Protein AF-A0A970YH70-F1 (afdb_monomer)

Sequence (316 aa):
FSLINIRRRASTCIDCELCDIACPVGIDVSKVTVVRSPACNRCLKCVAVCPMNENGTLATRAFFSRKSDTRRKEIPARIYILVAALAFLLPIMISVFVGAFETEKTRVYVVPEDIKGSTSFAEIIDNYSLSKEQLFNSLGIPESASVELKIKDLTGILGFVGEEEVISREHIALLVDKYNDPITSMADRSKADFTEILSLVESAGLNGSDSVSEVMKEGPRGLFTYLFSGRWPSESSAVDTLVIEAPLEDHGKSTSIDIKGSTSLSDISSSVEDFEAFLEHFGIPKDEPVTSQLKDLKTKYGIEVSDIKEYLSEER

Mean predicted aligned error: 19.97 Å

Foldseek 3Di:
DDQKKKFFDPVQAPLPQQLQVQQPQRDSPSPDRIPPDPSDPVPCSSLVRGPSCVVVRIDMDGNPPPPPPPDDPPDPVVVVVVVVVCVVVVVVVVCVVVVVPPPPPCLPCPALVSQAQQDFLVNVVVRAVADPLLVCQQQVQPPPDDSRDGNQNVCVRLPVPPDGCLPGSVLVRVCRVQQFFFQLVCCVQFPAHVVVLQVQCVVLVHHRRGGSNVCSNRGGGNSSSCRNRVDRRDNPRPPVPPDDDDDPDDDDDDDDPPQDQADFLLNVVVLAPDSVVVCVVQVNDPPPDRNDGNVVCCVVRVDDSVVVSVVSVVRD

pLDDT: mean 81.6, std 16.81, range [28.58, 96.69]

Structure (mmCIF, N/CA/C/O backbone):
data_AF-A0A970YH70-F1
#
_entry.id   AF-A0A970YH70-F1
#
loop_
_atom_site.group_PDB
_atom_site.id
_atom_site.type_symbol
_atom_site.label_atom_id
_atom_site.label_alt_id
_atom_site.label_comp_id
_atom_site.label_asym_id
_atom_site.label_entity_id
_atom_site.label_seq_id
_atom_site.pdbx_PDB_ins_code
_atom_site.Cartn_x
_atom_site.Cartn_y
_atom_site.Cartn_z
_a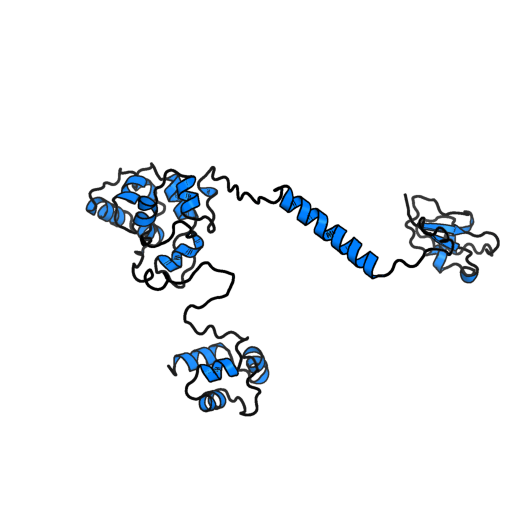tom_site.occupancy
_atom_site.B_iso_or_equiv
_atom_site.auth_seq_id
_atom_site.auth_comp_id
_atom_site.auth_asym_id
_atom_site.auth_atom_id
_atom_site.pdbx_PDB_model_num
ATOM 1 N N . PHE A 1 1 ? 11.264 3.758 -46.909 1.00 54.03 1 PHE A N 1
ATOM 2 C CA . PHE A 1 1 ? 12.604 4.233 -47.320 1.00 54.03 1 PHE A CA 1
ATOM 3 C C . PHE A 1 1 ? 13.657 3.344 -46.680 1.00 54.03 1 PHE A C 1
ATOM 5 O O . PHE A 1 1 ? 13.571 3.131 -45.481 1.00 54.03 1 PHE A O 1
ATOM 12 N N . SER A 1 2 ? 14.604 2.783 -47.438 1.00 59.91 2 SER A N 1
ATOM 13 C CA . SER A 1 2 ? 15.701 2.010 -46.839 1.00 59.91 2 SER A CA 1
ATOM 14 C C . SER A 1 2 ? 16.997 2.804 -46.830 1.00 59.91 2 SER A C 1
ATOM 16 O O . SER A 1 2 ? 17.358 3.432 -47.826 1.00 59.91 2 SER A O 1
ATOM 18 N N . LEU A 1 3 ? 17.690 2.734 -45.696 1.00 68.44 3 LEU A N 1
ATOM 19 C CA . LEU A 1 3 ? 18.950 3.418 -45.443 1.00 68.44 3 LEU A CA 1
ATOM 20 C C . LEU A 1 3 ? 20.142 2.754 -46.145 1.00 68.44 3 LEU A C 1
ATOM 22 O O . LEU A 1 3 ? 21.183 3.391 -46.262 1.00 68.44 3 LEU A O 1
ATOM 26 N N . ILE A 1 4 ? 20.008 1.515 -46.639 1.00 79.00 4 ILE A N 1
ATOM 27 C CA . ILE A 1 4 ? 21.097 0.749 -47.262 1.00 79.00 4 ILE A CA 1
ATOM 28 C C . ILE A 1 4 ? 20.658 0.267 -48.645 1.00 79.00 4 ILE A C 1
ATOM 30 O O . ILE A 1 4 ? 19.635 -0.405 -48.795 1.00 79.00 4 ILE A O 1
ATOM 34 N N . ASN A 1 5 ? 21.450 0.606 -49.662 1.00 86.12 5 ASN A N 1
ATOM 35 C CA . ASN A 1 5 ? 21.222 0.177 -51.039 1.00 86.12 5 ASN A CA 1
ATOM 36 C C . ASN A 1 5 ? 22.409 -0.634 -51.560 1.00 86.12 5 ASN A C 1
ATOM 38 O O . ASN A 1 5 ? 23.564 -0.283 -51.312 1.00 86.12 5 ASN A O 1
ATOM 42 N N . ILE A 1 6 ? 22.108 -1.690 -52.316 1.00 91.12 6 ILE A N 1
ATOM 43 C CA . ILE A 1 6 ? 23.095 -2.513 -53.021 1.00 91.12 6 ILE A CA 1
ATOM 44 C C . ILE A 1 6 ? 23.260 -1.935 -54.427 1.00 91.12 6 ILE A C 1
ATOM 46 O O . ILE A 1 6 ? 22.269 -1.727 -55.135 1.00 91.12 6 ILE A O 1
ATOM 50 N N . ARG A 1 7 ? 24.501 -1.641 -54.823 1.00 91.19 7 ARG A N 1
ATOM 51 C CA . ARG A 1 7 ? 24.834 -1.071 -56.133 1.00 91.19 7 ARG A CA 1
ATOM 52 C C . ARG A 1 7 ? 25.828 -1.962 -56.871 1.00 91.19 7 ARG A C 1
ATOM 54 O O . ARG A 1 7 ? 26.897 -2.241 -56.334 1.00 91.19 7 ARG A O 1
ATOM 61 N N . ARG A 1 8 ? 25.496 -2.325 -58.113 1.00 92.94 8 ARG A N 1
ATOM 62 C CA . ARG A 1 8 ? 26.383 -3.030 -59.041 1.00 92.94 8 ARG A CA 1
ATOM 63 C C . ARG A 1 8 ? 27.250 -2.043 -59.820 1.00 92.94 8 ARG A C 1
ATOM 65 O O . ARG A 1 8 ? 26.763 -1.006 -60.280 1.00 92.94 8 ARG A O 1
ATOM 72 N N . ARG A 1 9 ? 28.531 -2.362 -59.993 1.00 93.00 9 ARG A N 1
ATOM 73 C CA . ARG A 1 9 ? 29.427 -1.721 -60.961 1.00 93.00 9 ARG A CA 1
ATOM 74 C C . ARG A 1 9 ? 29.594 -2.647 -62.159 1.00 93.00 9 ARG A C 1
ATOM 76 O O . ARG A 1 9 ? 30.223 -3.690 -62.048 1.00 93.00 9 ARG A O 1
ATOM 83 N N . ALA A 1 10 ? 29.031 -2.252 -63.299 1.00 89.69 10 ALA A N 1
ATOM 84 C CA . ALA A 1 10 ? 29.112 -3.046 -64.525 1.00 89.69 10 ALA A CA 1
ATOM 85 C C . ALA A 1 10 ? 30.561 -3.224 -65.013 1.00 89.69 10 ALA A C 1
ATOM 87 O O . ALA A 1 10 ? 30.906 -4.283 -65.511 1.00 89.69 10 ALA A O 1
ATOM 88 N N . SER A 1 11 ? 31.428 -2.230 -64.794 1.00 91.12 11 SER A N 1
ATOM 89 C CA . SER A 1 11 ? 32.820 -2.231 -65.266 1.00 91.12 11 SER A CA 1
ATOM 90 C C . SER A 1 11 ? 33.715 -3.315 -64.658 1.00 91.12 11 SER A C 1
ATOM 92 O O . SER A 1 11 ? 34.759 -3.610 -65.220 1.00 91.12 11 SER A O 1
ATOM 94 N N . THR A 1 12 ? 33.360 -3.856 -63.492 1.00 92.00 12 THR A N 1
ATOM 95 C CA . THR A 1 12 ? 34.154 -4.876 -62.782 1.00 92.00 12 THR A CA 1
ATOM 96 C C . THR A 1 12 ? 33.453 -6.232 -62.741 1.00 92.00 12 THR A C 1
ATOM 98 O O . THR A 1 12 ? 33.967 -7.177 -62.148 1.00 92.00 12 THR A O 1
ATOM 101 N N . CYS A 1 13 ? 32.261 -6.330 -63.330 1.00 93.56 13 CYS A N 1
ATOM 102 C CA . CYS A 1 13 ? 31.487 -7.557 -63.339 1.00 93.56 13 CYS A CA 1
ATOM 103 C C . CYS A 1 13 ? 31.929 -8.461 -64.491 1.00 93.56 13 CYS A C 1
ATOM 105 O O . CYS A 1 13 ? 32.211 -7.980 -65.580 1.00 93.56 13 CYS A O 1
ATOM 107 N N . ILE A 1 14 ? 31.945 -9.768 -64.236 1.00 94.62 14 ILE A N 1
ATOM 108 C CA . ILE A 1 14 ? 32.229 -10.814 -65.232 1.00 94.62 14 ILE A CA 1
ATOM 109 C C . ILE A 1 14 ? 30.960 -11.545 -65.695 1.00 94.62 14 ILE A C 1
ATOM 111 O O . ILE A 1 14 ? 31.049 -12.646 -66.221 1.00 94.62 14 ILE A O 1
ATOM 115 N N . ASP A 1 15 ? 29.785 -10.978 -65.401 1.00 93.81 15 ASP A N 1
ATOM 116 C CA . ASP A 1 15 ? 28.466 -11.483 -65.810 1.00 93.81 15 ASP A CA 1
ATOM 117 C C . ASP A 1 15 ? 28.227 -12.983 -65.515 1.00 93.81 15 ASP A C 1
ATOM 119 O O . ASP A 1 15 ? 27.589 -13.703 -66.268 1.00 93.81 15 ASP A O 1
ATOM 123 N N . CYS A 1 16 ? 28.715 -13.455 -64.360 1.00 95.00 16 CYS A N 1
ATOM 124 C CA . CYS A 1 16 ? 28.590 -14.852 -63.912 1.00 95.00 16 CYS A CA 1
ATOM 125 C C . CYS A 1 16 ? 27.218 -15.241 -63.317 1.00 95.00 16 CYS A C 1
ATOM 127 O O . CYS A 1 16 ? 27.048 -16.381 -62.901 1.00 95.00 16 CYS A O 1
ATOM 129 N N . GLU A 1 17 ? 26.291 -14.287 -63.168 1.00 95.88 17 GLU A N 1
ATOM 130 C CA . GLU A 1 17 ? 24.913 -14.461 -62.646 1.00 95.88 17 GLU A CA 1
ATOM 131 C C . GLU A 1 17 ? 24.744 -15.099 -61.244 1.00 95.88 17 GLU A C 1
ATOM 133 O O . GLU A 1 17 ? 23.630 -15.214 -60.737 1.00 95.88 17 GLU A O 1
ATOM 138 N N . LEU A 1 18 ? 25.831 -15.408 -60.527 1.00 96.31 18 LEU A N 1
ATOM 139 C CA . LEU A 1 18 ? 25.787 -15.991 -59.173 1.00 96.31 18 LEU A CA 1
ATOM 140 C C . LEU A 1 18 ? 24.961 -15.167 -58.171 1.00 96.31 18 LEU A C 1
ATOM 142 O O . LEU A 1 18 ? 24.329 -15.720 -57.271 1.00 96.31 18 LEU A O 1
ATOM 146 N N . CYS A 1 19 ? 24.942 -13.840 -58.323 1.00 95.62 19 CYS A N 1
ATOM 147 C CA . CYS A 1 19 ? 24.166 -12.952 -57.463 1.00 95.62 19 CYS A CA 1
ATOM 148 C C . CYS A 1 19 ? 22.645 -13.124 -57.604 1.00 95.62 19 CYS A C 1
ATOM 150 O O . CYS A 1 19 ? 21.930 -12.815 -56.648 1.00 95.62 19 CYS A O 1
ATOM 152 N N . ASP A 1 20 ? 22.174 -13.618 -58.750 1.00 96.69 20 ASP A N 1
ATOM 153 C CA . ASP A 1 20 ? 20.753 -13.832 -59.045 1.00 96.69 20 ASP A CA 1
ATOM 154 C C . ASP A 1 20 ? 20.300 -15.149 -58.421 1.00 96.69 20 ASP A C 1
ATOM 156 O O . ASP A 1 20 ? 19.311 -15.190 -57.692 1.00 96.69 20 ASP A O 1
ATOM 160 N N . ILE A 1 21 ? 21.117 -16.194 -58.587 1.00 96.50 21 ILE A N 1
ATOM 161 C CA . ILE A 1 21 ? 20.910 -17.518 -57.985 1.00 96.50 21 ILE A CA 1
ATOM 162 C C . ILE A 1 21 ? 20.895 -17.427 -56.452 1.00 96.50 21 ILE A C 1
ATOM 164 O O . ILE A 1 21 ? 20.071 -18.050 -55.786 1.00 96.50 21 ILE A O 1
ATOM 168 N N . ALA A 1 22 ? 21.783 -16.620 -55.866 1.00 95.75 22 ALA A N 1
ATOM 169 C CA . ALA A 1 22 ? 21.859 -16.449 -54.415 1.00 95.75 22 ALA A CA 1
ATOM 170 C C . ALA A 1 22 ? 20.711 -15.614 -53.819 1.00 95.75 22 ALA A C 1
ATOM 172 O O . ALA A 1 22 ? 20.595 -15.512 -52.591 1.00 95.75 22 ALA A O 1
ATOM 173 N N . CYS A 1 23 ? 19.885 -14.977 -54.653 1.00 95.88 23 CYS A N 1
ATOM 174 C CA . CYS A 1 23 ? 18.802 -14.122 -54.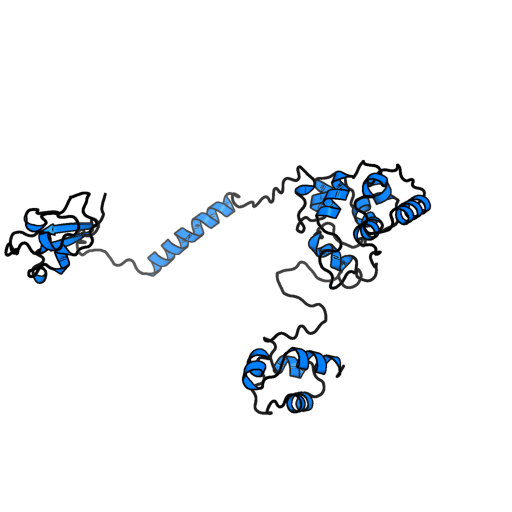203 1.00 95.88 23 CYS A CA 1
ATOM 175 C C . CYS A 1 23 ? 17.571 -14.962 -53.811 1.00 95.88 23 CYS A C 1
ATOM 177 O O . CYS A 1 23 ? 16.896 -15.502 -54.684 1.00 95.88 23 CYS A O 1
ATOM 179 N N . PRO A 1 24 ? 17.187 -15.026 -52.521 1.00 95.12 24 PRO A N 1
ATOM 180 C CA . PRO A 1 24 ? 16.076 -15.877 -52.079 1.00 95.12 24 PRO A CA 1
ATOM 181 C C . PRO A 1 24 ? 14.704 -15.406 -52.584 1.00 95.12 24 PRO A C 1
ATOM 183 O O . PRO A 1 24 ? 13.731 -16.141 -52.493 1.00 95.12 24 PRO A O 1
ATOM 186 N N . VAL A 1 25 ? 14.623 -14.169 -53.082 1.00 95.81 25 VAL A N 1
ATOM 187 C CA . VAL A 1 25 ? 13.402 -13.550 -53.618 1.00 95.81 25 VAL A CA 1
ATOM 188 C C . VAL A 1 25 ? 13.446 -13.401 -55.144 1.00 95.81 25 VAL A C 1
ATOM 190 O O . VAL A 1 25 ? 12.636 -12.668 -55.702 1.00 95.81 25 VAL A O 1
ATOM 193 N N . GLY A 1 26 ? 14.411 -14.045 -55.816 1.00 94.00 26 GLY A N 1
ATOM 194 C CA . GLY A 1 26 ? 14.476 -14.111 -57.281 1.00 94.00 26 GLY A CA 1
ATOM 195 C C . GLY A 1 26 ? 14.664 -12.760 -57.979 1.00 94.00 26 GLY A C 1
ATOM 196 O O . GLY A 1 26 ? 14.089 -12.527 -59.035 1.00 94.00 26 GLY A O 1
ATOM 197 N N . ILE A 1 27 ? 15.416 -11.834 -57.376 1.00 95.00 27 ILE A N 1
ATOM 198 C CA . ILE A 1 27 ? 15.771 -10.566 -58.035 1.00 95.00 27 ILE A CA 1
ATOM 199 C C . ILE A 1 27 ? 16.979 -10.793 -58.947 1.00 95.00 27 ILE A C 1
ATOM 201 O O . ILE A 1 27 ? 18.025 -11.214 -58.455 1.00 95.00 27 ILE A O 1
ATOM 205 N N . ASP A 1 28 ? 16.861 -10.382 -60.211 1.00 95.88 28 ASP A N 1
ATOM 206 C CA . ASP A 1 28 ? 17.958 -10.300 -61.186 1.00 95.88 28 ASP A CA 1
ATOM 207 C C . ASP A 1 28 ? 18.930 -9.151 -60.835 1.00 95.88 28 ASP A C 1
ATOM 209 O O . ASP A 1 28 ? 18.896 -8.056 -61.409 1.00 95.88 28 ASP A O 1
ATOM 213 N N . VAL A 1 29 ? 19.788 -9.370 -59.838 1.00 94.75 29 VAL A N 1
ATOM 214 C CA . VAL A 1 29 ? 20.810 -8.423 -59.364 1.00 94.75 29 VAL A CA 1
ATOM 215 C C . VAL A 1 29 ? 21.845 -8.108 -60.453 1.00 94.75 29 VAL A C 1
ATOM 217 O O . VAL A 1 29 ? 22.315 -6.971 -60.531 1.00 94.75 29 VAL A O 1
ATOM 220 N N . SER A 1 30 ? 22.181 -9.071 -61.313 1.00 93.88 30 SER A N 1
ATOM 221 C CA . SER A 1 30 ? 23.153 -8.929 -62.405 1.00 93.88 30 SER A CA 1
ATOM 222 C C . SER A 1 30 ? 22.703 -7.905 -63.456 1.00 93.88 30 SER A C 1
ATOM 224 O O . SER A 1 30 ? 23.523 -7.166 -64.008 1.00 93.88 30 SER A O 1
ATOM 226 N N . LYS A 1 31 ? 21.389 -7.773 -63.667 1.00 92.88 31 LYS A N 1
ATOM 227 C CA . LYS A 1 31 ? 20.793 -6.916 -64.704 1.00 92.88 31 L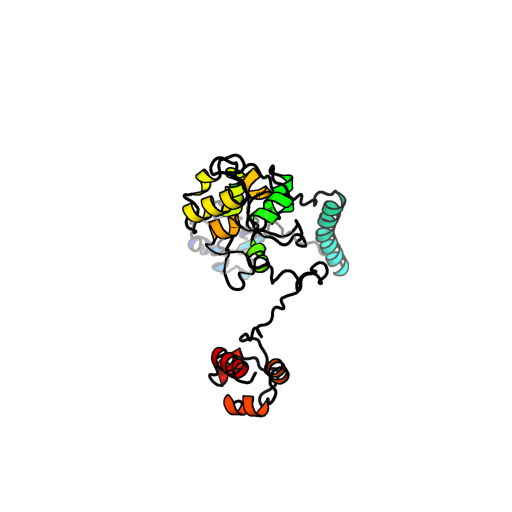YS A CA 1
ATOM 228 C C . LYS A 1 31 ? 20.538 -5.482 -64.245 1.00 92.88 31 LYS A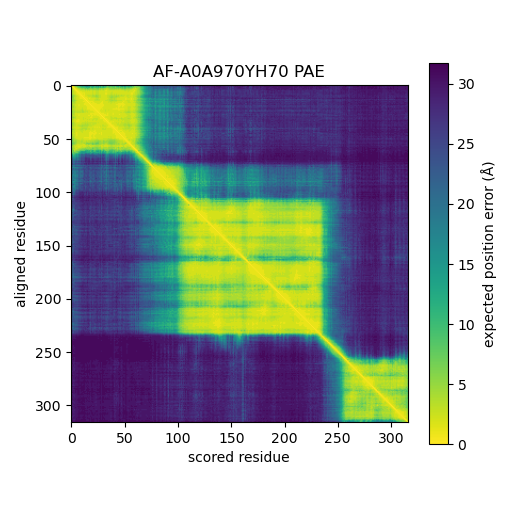 C 1
ATOM 230 O O . LYS A 1 31 ? 20.247 -4.617 -65.069 1.00 92.88 31 LYS A O 1
ATOM 235 N N . VAL A 1 32 ? 20.664 -5.190 -62.948 1.00 92.19 32 VAL A N 1
ATOM 236 C CA . VAL A 1 32 ? 20.355 -3.865 -62.388 1.00 92.19 32 VAL A CA 1
ATOM 237 C C . VAL A 1 32 ? 21.581 -3.171 -61.801 1.00 92.19 32 VAL A C 1
ATOM 239 O O . VAL A 1 32 ? 22.417 -3.760 -61.123 1.00 92.19 32 VAL A O 1
ATOM 242 N N . THR A 1 33 ? 21.673 -1.856 -62.000 1.00 91.00 33 THR A N 1
ATOM 243 C CA . THR A 1 33 ? 22.743 -1.039 -61.398 1.00 91.00 33 THR A CA 1
ATOM 244 C C . THR A 1 33 ? 22.505 -0.794 -59.908 1.00 91.00 33 THR A C 1
ATOM 246 O O . THR A 1 33 ? 23.450 -0.670 -59.136 1.00 91.00 33 THR A O 1
ATOM 249 N N . VAL A 1 34 ? 21.246 -0.689 -59.475 1.00 91.50 34 VAL A N 1
ATOM 250 C CA . VAL A 1 34 ? 20.872 -0.492 -58.066 1.00 91.50 34 VAL A CA 1
ATOM 251 C C . VAL A 1 34 ? 19.672 -1.372 -57.758 1.00 91.50 34 VAL A C 1
ATOM 253 O O . VAL A 1 34 ? 18.640 -1.257 -58.417 1.00 91.50 34 VAL A O 1
ATOM 256 N N . VAL A 1 35 ? 19.778 -2.201 -56.722 1.00 91.88 35 VAL A N 1
ATOM 257 C CA . VAL A 1 35 ? 18.676 -3.062 -56.284 1.00 91.88 35 VAL A CA 1
ATOM 258 C C . VAL A 1 35 ? 17.647 -2.213 -55.535 1.00 91.88 35 VAL A C 1
ATOM 260 O O . VAL A 1 35 ? 17.834 -1.877 -54.366 1.00 91.88 35 VAL A O 1
ATOM 263 N N . ARG A 1 36 ? 16.565 -1.833 -56.226 1.00 89.62 36 ARG A N 1
ATOM 264 C CA . ARG A 1 36 ? 15.458 -1.020 -55.678 1.00 89.62 36 ARG A CA 1
ATOM 265 C C . ARG A 1 36 ? 14.169 -1.800 -55.421 1.00 89.62 36 ARG A C 1
ATOM 267 O O . ARG A 1 36 ? 13.202 -1.204 -54.960 1.00 89.62 36 ARG A O 1
ATOM 274 N N . SER A 1 37 ? 14.153 -3.100 -55.711 1.00 88.50 37 SER A N 1
ATOM 275 C CA . SER A 1 37 ? 12.957 -3.927 -55.535 1.00 88.50 37 SER A CA 1
ATOM 276 C C . SER A 1 37 ? 12.449 -3.864 -54.083 1.00 88.50 37 SER A C 1
ATOM 278 O O . SER A 1 37 ? 13.255 -4.047 -53.162 1.00 88.50 37 SER A O 1
ATOM 280 N N . PRO A 1 38 ? 11.142 -3.628 -53.853 1.00 88.31 38 PRO A N 1
ATOM 281 C CA . PRO A 1 38 ? 10.557 -3.643 -52.513 1.00 88.31 38 PRO A CA 1
ATOM 282 C C . PRO A 1 38 ? 10.610 -5.038 -51.877 1.00 88.31 38 PRO A C 1
ATOM 284 O O . PRO A 1 38 ? 10.671 -5.137 -50.656 1.00 88.31 38 PRO A O 1
ATOM 287 N N . ALA A 1 39 ? 10.685 -6.099 -52.689 1.00 89.38 39 ALA A N 1
ATOM 288 C CA . ALA A 1 39 ? 10.864 -7.472 -52.221 1.00 89.38 39 ALA A CA 1
ATOM 289 C C . ALA A 1 39 ? 12.280 -7.744 -51.676 1.00 89.38 39 ALA A C 1
ATOM 291 O O . ALA A 1 39 ? 12.515 -8.759 -51.024 1.00 89.38 39 ALA A O 1
ATOM 292 N N . CYS A 1 40 ? 13.250 -6.854 -51.923 1.00 91.62 40 CYS A N 1
ATOM 293 C CA . CYS A 1 40 ? 14.608 -7.023 -51.422 1.00 91.62 40 CYS A CA 1
ATOM 294 C C . CYS A 1 40 ? 14.653 -6.858 -49.895 1.00 91.62 40 CYS A C 1
ATOM 296 O O . CYS A 1 40 ? 14.649 -5.741 -49.370 1.00 91.62 40 CYS A O 1
ATOM 298 N N . ASN A 1 41 ? 14.802 -7.978 -49.188 1.00 91.19 41 ASN A N 1
ATOM 299 C CA . ASN A 1 41 ? 15.012 -8.022 -47.739 1.00 91.19 41 ASN A CA 1
ATOM 300 C C . ASN A 1 41 ? 16.433 -7.617 -47.304 1.00 91.19 41 ASN A C 1
ATOM 302 O O . ASN A 1 41 ? 16.725 -7.599 -46.114 1.00 91.19 41 ASN A O 1
ATOM 306 N N . ARG A 1 42 ? 17.321 -7.298 -48.259 1.00 90.44 42 ARG A N 1
ATOM 307 C CA . ARG A 1 42 ? 18.709 -6.866 -48.012 1.00 90.44 42 ARG A CA 1
ATOM 308 C C . ARG A 1 42 ? 19.515 -7.864 -47.179 1.00 90.44 42 ARG A C 1
ATOM 310 O O . ARG A 1 42 ? 20.388 -7.464 -46.424 1.00 90.44 42 ARG A O 1
ATOM 317 N N . CYS A 1 43 ? 19.293 -9.159 -47.390 1.00 92.94 43 CYS A N 1
ATOM 318 C CA . CYS A 1 43 ? 20.077 -10.225 -46.756 1.00 92.94 43 CYS A CA 1
ATOM 319 C C . CYS A 1 43 ? 21.553 -10.295 -47.201 1.00 92.94 43 CYS A C 1
ATOM 321 O O . CYS A 1 43 ? 22.304 -11.105 -46.672 1.00 92.94 43 CYS A O 1
ATOM 323 N N . LEU A 1 44 ? 21.962 -9.495 -48.196 1.00 93.19 44 LEU A N 1
ATOM 324 C CA . LEU A 1 44 ? 23.335 -9.381 -48.719 1.00 93.19 44 LEU A CA 1
ATOM 325 C C . LEU A 1 44 ? 23.955 -10.667 -49.299 1.00 93.19 44 LEU A C 1
ATOM 327 O O . LEU A 1 44 ? 25.123 -10.651 -49.678 1.00 93.19 44 LEU A O 1
ATOM 331 N N . LYS A 1 45 ? 23.185 -11.746 -49.481 1.00 94.62 45 LYS A N 1
ATOM 332 C CA . LYS A 1 45 ? 23.679 -12.994 -50.094 1.00 94.62 45 LYS A CA 1
ATOM 333 C C . LYS A 1 45 ? 24.306 -12.776 -51.474 1.00 94.62 45 LYS A C 1
ATOM 335 O O . LYS A 1 45 ? 25.375 -13.305 -51.743 1.00 94.62 45 LYS A O 1
ATOM 340 N N . CYS A 1 46 ? 23.699 -11.926 -52.305 1.00 94.31 46 CYS A N 1
ATOM 341 C CA . CYS A 1 46 ? 24.231 -11.551 -53.620 1.00 94.31 46 CYS A CA 1
ATOM 342 C C . CYS A 1 46 ? 25.618 -10.885 -53.565 1.00 94.31 46 CYS A C 1
ATOM 344 O O . CYS A 1 46 ? 26.411 -11.050 -54.487 1.00 94.31 46 CYS A O 1
ATOM 346 N N . VAL A 1 47 ? 25.913 -10.145 -52.492 1.00 93.69 47 VAL A N 1
ATOM 347 C CA . VAL A 1 47 ? 27.220 -9.513 -52.265 1.00 93.69 47 VAL A CA 1
ATOM 348 C C . VAL A 1 47 ? 28.241 -10.567 -51.831 1.00 93.69 47 VAL A C 1
ATOM 350 O O . VAL A 1 47 ? 29.365 -10.562 -52.323 1.00 93.69 47 VAL A O 1
ATOM 353 N N . ALA A 1 48 ? 27.836 -11.492 -50.955 1.00 93.25 48 ALA A N 1
ATOM 354 C CA . ALA A 1 48 ? 28.704 -12.538 -50.414 1.00 93.25 48 ALA A CA 1
ATOM 355 C C . ALA A 1 48 ? 29.179 -13.548 -51.472 1.00 93.25 48 ALA A C 1
ATOM 357 O O . ALA A 1 48 ? 30.316 -14.000 -51.409 1.00 93.25 48 ALA A O 1
ATOM 358 N N . VAL A 1 49 ? 28.337 -13.883 -52.455 1.00 95.06 49 VAL A N 1
ATOM 359 C CA . VAL A 1 49 ? 28.690 -14.846 -53.517 1.00 95.06 49 VAL A CA 1
ATOM 360 C C . VAL A 1 49 ? 29.436 -14.224 -54.698 1.00 95.06 49 VAL A C 1
ATOM 362 O O . VAL A 1 49 ? 29.798 -14.933 -55.632 1.00 95.06 49 VAL A O 1
ATOM 365 N N . CYS A 1 50 ? 29.612 -12.900 -54.727 1.00 95.00 50 CYS A N 1
ATOM 366 C CA . CYS A 1 50 ? 30.191 -12.233 -55.885 1.00 95.00 50 CYS A CA 1
ATOM 367 C C . CYS A 1 50 ? 31.719 -12.440 -55.919 1.00 95.00 50 CYS A C 1
ATOM 369 O O . CYS A 1 50 ? 32.414 -11.900 -55.058 1.00 95.00 50 CYS A O 1
ATOM 371 N N . PRO A 1 51 ? 32.273 -13.137 -56.931 1.00 92.56 51 PRO A N 1
ATOM 372 C CA . PRO A 1 51 ? 33.708 -13.432 -56.989 1.00 92.56 51 PRO A CA 1
ATOM 373 C C . PRO A 1 51 ? 34.555 -12.179 -57.246 1.00 92.56 51 PRO A C 1
ATOM 375 O O . PRO A 1 51 ? 35.715 -12.121 -56.866 1.00 92.56 51 PRO A O 1
ATOM 378 N N . MET A 1 52 ? 33.964 -11.143 -57.851 1.00 92.75 52 MET A N 1
ATOM 379 C CA . MET A 1 52 ? 34.626 -9.865 -58.140 1.00 92.75 52 MET A CA 1
ATOM 380 C C . MET A 1 52 ? 34.307 -8.789 -57.093 1.00 92.75 52 MET A C 1
ATOM 382 O O . MET A 1 52 ? 34.367 -7.589 -57.387 1.00 92.75 52 MET A O 1
ATOM 386 N N . ASN A 1 53 ? 33.905 -9.180 -55.879 1.00 87.06 53 ASN A N 1
ATOM 387 C CA . ASN A 1 53 ? 33.533 -8.209 -54.854 1.00 87.06 53 ASN A CA 1
ATOM 388 C C . ASN A 1 53 ? 34.734 -7.455 -54.266 1.00 87.06 53 ASN A C 1
ATOM 390 O O . ASN A 1 53 ? 34.571 -6.320 -53.826 1.00 87.06 53 ASN A O 1
ATOM 394 N N . GLU A 1 54 ? 35.941 -8.020 -54.344 1.00 83.94 54 GLU A N 1
ATOM 395 C CA . GLU A 1 54 ? 37.189 -7.325 -53.990 1.00 83.94 54 GLU A CA 1
ATOM 396 C C . GLU A 1 54 ? 37.394 -6.059 -54.842 1.00 83.94 54 GLU A C 1
ATOM 398 O O . GLU A 1 54 ? 37.784 -5.010 -54.332 1.00 83.94 54 GLU A O 1
ATOM 403 N N . ASN A 1 55 ? 36.971 -6.096 -56.112 1.00 83.81 55 ASN A N 1
ATOM 404 C CA . ASN A 1 55 ? 36.950 -4.938 -57.017 1.00 83.81 55 ASN A CA 1
ATOM 405 C C . ASN A 1 55 ? 35.731 -4.016 -56.784 1.00 83.81 55 ASN A C 1
ATOM 407 O O . ASN A 1 55 ? 35.483 -3.054 -57.518 1.00 83.81 55 ASN A O 1
ATOM 411 N N . GLY A 1 56 ? 34.929 -4.309 -55.758 1.00 84.88 56 GLY A N 1
ATOM 412 C CA . GLY A 1 56 ? 33.713 -3.593 -55.401 1.00 84.88 56 GLY A CA 1
ATOM 413 C C . GLY A 1 56 ? 32.627 -3.684 -56.471 1.00 84.88 56 GLY A C 1
ATOM 414 O O . GLY A 1 56 ? 31.962 -2.679 -56.746 1.00 84.88 56 GLY A O 1
ATOM 415 N N . THR A 1 57 ? 32.470 -4.859 -57.090 1.00 90.12 57 THR A N 1
ATOM 416 C CA . THR A 1 57 ? 31.433 -5.119 -58.101 1.00 90.12 57 THR A CA 1
ATOM 417 C C . THR A 1 57 ? 30.028 -4.985 -57.531 1.00 90.12 57 THR A C 1
ATOM 419 O O . THR A 1 57 ? 29.168 -4.426 -58.207 1.00 90.12 57 THR A O 1
ATOM 422 N N . LEU A 1 58 ? 29.789 -5.415 -56.289 1.00 91.00 58 LEU A N 1
ATOM 423 C CA . LEU A 1 58 ? 28.515 -5.243 -55.589 1.00 91.00 58 LEU A CA 1
ATOM 424 C C . LEU A 1 58 ? 28.751 -4.599 -54.219 1.00 91.00 58 LEU A C 1
ATOM 426 O O . LEU A 1 58 ? 29.080 -5.263 -53.248 1.00 91.00 58 LEU A O 1
ATOM 430 N N . ALA A 1 59 ? 28.551 -3.286 -54.120 1.00 85.12 59 ALA A N 1
ATOM 431 C CA . ALA A 1 59 ? 28.823 -2.538 -52.893 1.00 85.12 59 ALA A CA 1
ATOM 432 C C . ALA A 1 59 ? 27.537 -2.127 -52.164 1.00 85.12 59 ALA A C 1
ATOM 434 O O . ALA A 1 59 ? 26.581 -1.640 -52.778 1.00 85.12 59 ALA A O 1
ATOM 435 N N . THR A 1 60 ? 27.540 -2.237 -50.835 1.00 87.00 60 THR A N 1
ATOM 436 C CA . THR A 1 60 ? 26.521 -1.633 -49.971 1.00 87.00 60 THR A CA 1
ATOM 437 C C . THR A 1 60 ? 26.860 -0.172 -49.715 1.00 87.00 60 THR A C 1
ATOM 439 O O . THR A 1 60 ? 27.939 0.149 -49.218 1.00 87.00 60 THR A O 1
ATOM 442 N N . ARG A 1 61 ? 25.934 0.735 -50.024 1.00 74.62 61 ARG A N 1
ATOM 443 C CA . ARG A 1 61 ? 26.055 2.152 -49.673 1.00 74.62 61 ARG A CA 1
ATOM 444 C C . ARG A 1 61 ? 24.957 2.520 -48.689 1.00 74.62 61 ARG A C 1
ATOM 446 O O . ARG A 1 61 ? 23.776 2.465 -49.040 1.00 74.62 61 ARG A O 1
ATOM 453 N N . ALA A 1 62 ? 25.355 2.927 -47.487 1.00 73.69 62 ALA A N 1
ATOM 454 C CA . ALA A 1 62 ? 24.452 3.588 -46.561 1.00 73.69 62 ALA A CA 1
ATOM 455 C C . ALA A 1 62 ? 24.158 5.013 -47.057 1.00 73.69 62 ALA A C 1
ATOM 457 O O . ALA A 1 62 ? 25.040 5.695 -47.582 1.00 73.69 62 ALA A O 1
ATOM 458 N N . PHE A 1 63 ? 22.922 5.474 -46.887 1.00 63.25 63 PHE A N 1
ATOM 459 C CA . PHE A 1 63 ? 22.471 6.809 -47.288 1.00 63.25 63 PHE A CA 1
ATOM 460 C C . PHE A 1 63 ? 23.280 7.929 -46.605 1.00 63.25 63 PHE A C 1
ATOM 462 O O . PHE A 1 63 ? 23.502 8.982 -47.199 1.00 63.25 63 PHE A O 1
ATOM 469 N N . PHE A 1 64 ? 23.808 7.664 -45.406 1.00 60.28 64 PHE A N 1
ATOM 470 C CA . PHE A 1 64 ? 24.665 8.585 -44.653 1.00 60.28 64 PHE A CA 1
ATOM 471 C C . PHE A 1 64 ? 26.155 8.513 -45.017 1.00 60.28 64 PHE A C 1
ATOM 473 O O . PHE A 1 64 ? 26.914 9.396 -44.629 1.00 60.28 64 PHE A O 1
ATOM 480 N N . SER A 1 65 ? 26.590 7.530 -45.814 1.00 58.09 65 SER A N 1
ATOM 481 C CA . SER A 1 65 ? 27.968 7.449 -46.319 1.00 58.09 65 SER A CA 1
ATOM 482 C C . SER A 1 65 ? 28.166 8.382 -47.518 1.00 58.09 65 SER A C 1
ATOM 484 O O . SER A 1 65 ? 28.576 7.971 -48.605 1.00 58.09 65 SER A O 1
ATOM 486 N N . ARG A 1 66 ? 27.866 9.673 -47.340 1.00 51.72 66 ARG A N 1
ATOM 487 C CA . ARG A 1 66 ? 28.507 10.718 -48.139 1.00 51.72 66 ARG A CA 1
ATOM 488 C C . ARG A 1 66 ? 29.970 10.704 -47.717 1.00 51.72 66 ARG A C 1
ATOM 490 O O . ARG A 1 66 ? 30.252 10.748 -46.524 1.00 51.72 66 ARG A O 1
ATOM 497 N N . LYS A 1 67 ? 30.882 10.587 -48.686 1.00 49.38 67 LYS A N 1
ATOM 498 C CA . LYS A 1 67 ? 32.328 10.722 -48.477 1.00 49.38 67 LYS A CA 1
ATOM 499 C C . LYS A 1 67 ? 32.525 12.008 -47.670 1.00 49.38 67 LYS A C 1
ATOM 501 O O . LYS A 1 67 ? 32.275 13.089 -48.195 1.00 49.38 67 LYS A O 1
ATOM 506 N N . SER A 1 68 ? 32.807 11.865 -46.376 1.00 47.44 68 SER A N 1
ATOM 507 C CA . SER A 1 68 ? 33.093 12.989 -45.496 1.00 47.44 68 SER A CA 1
ATOM 508 C C . SER A 1 68 ? 34.338 13.626 -46.073 1.00 47.44 68 SER A C 1
ATOM 510 O O . SER A 1 68 ? 35.416 13.043 -45.980 1.00 47.44 68 SER A O 1
ATOM 512 N N . ASP A 1 69 ? 34.166 14.766 -46.732 1.00 47.31 69 ASP A N 1
ATOM 513 C CA . ASP A 1 69 ? 35.280 15.611 -47.114 1.00 47.31 69 ASP A CA 1
ATOM 514 C C . ASP A 1 69 ? 36.123 15.845 -45.855 1.00 47.31 69 ASP A C 1
ATOM 516 O O . ASP A 1 69 ? 35.609 16.137 -44.767 1.00 47.31 69 ASP A O 1
ATOM 520 N N . THR A 1 70 ? 37.403 15.538 -45.974 1.00 52.06 70 THR A N 1
ATOM 521 C CA . THR A 1 70 ? 38.370 15.443 -44.889 1.00 52.06 70 THR A CA 1
ATOM 522 C C . THR A 1 70 ? 38.669 16.840 -44.366 1.00 52.06 70 THR A C 1
ATOM 524 O O . THR A 1 70 ? 39.647 17.465 -44.762 1.00 52.06 70 THR A O 1
ATOM 527 N N . ARG A 1 71 ? 37.784 17.369 -43.514 1.00 49.47 71 ARG A N 1
ATOM 528 C CA . ARG A 1 71 ? 38.027 18.566 -42.697 1.00 49.47 71 ARG A CA 1
ATOM 529 C C . ARG A 1 71 ? 37.019 18.707 -41.548 1.00 49.47 71 ARG A C 1
ATOM 531 O O . ARG A 1 71 ? 36.507 19.789 -41.280 1.00 49.47 71 ARG A O 1
ATOM 538 N N . ARG A 1 72 ? 36.716 17.622 -40.830 1.00 53.62 72 ARG A N 1
ATOM 539 C CA . ARG A 1 72 ? 36.080 17.754 -39.510 1.00 53.62 72 ARG A CA 1
ATOM 540 C C . ARG A 1 72 ? 37.187 17.993 -38.491 1.00 53.62 72 ARG A C 1
ATOM 542 O O . ARG A 1 72 ? 37.955 17.083 -38.214 1.00 53.62 72 ARG A O 1
ATOM 549 N N . LYS A 1 73 ? 37.292 19.225 -37.978 1.00 58.34 73 LYS A N 1
ATOM 550 C CA . LYS A 1 73 ? 38.050 19.499 -36.749 1.00 58.34 73 LYS A CA 1
ATOM 551 C C . LYS A 1 73 ? 37.526 18.532 -35.689 1.00 58.34 73 LYS A C 1
ATOM 553 O O . LYS A 1 73 ? 36.321 18.523 -35.435 1.00 58.34 73 LYS A O 1
ATOM 558 N N . GLU A 1 74 ? 38.396 17.689 -35.152 1.00 65.81 74 GLU A N 1
ATOM 559 C CA . GLU A 1 74 ? 38.040 16.762 -34.083 1.00 65.81 74 GLU A CA 1
ATOM 560 C C . GLU A 1 74 ? 37.522 17.590 -32.905 1.00 65.81 74 GLU A C 1
ATOM 562 O O . GLU A 1 74 ? 38.229 18.440 -32.362 1.00 65.81 74 GLU A O 1
ATOM 567 N N . ILE A 1 75 ? 36.239 17.430 -32.578 1.00 70.75 75 ILE A N 1
ATOM 568 C CA . ILE A 1 75 ? 35.647 18.106 -31.428 1.00 70.75 75 ILE A CA 1
ATOM 569 C C . ILE A 1 75 ? 36.282 17.459 -30.191 1.00 70.75 75 ILE A C 1
ATOM 571 O O . ILE A 1 75 ? 36.180 16.239 -30.043 1.00 70.75 75 ILE A O 1
ATOM 575 N N . PRO A 1 76 ? 36.943 18.223 -29.307 1.00 81.19 76 PRO A N 1
ATOM 576 C CA . PRO A 1 76 ? 37.585 17.656 -28.130 1.00 81.19 76 PRO A CA 1
ATOM 577 C C . PRO A 1 76 ? 36.546 16.965 -27.243 1.00 81.19 76 PRO A C 1
ATOM 579 O O . PRO A 1 76 ? 35.454 17.494 -27.021 1.00 81.19 76 PRO A O 1
ATOM 582 N N . ALA A 1 77 ? 36.908 15.808 -26.682 1.00 83.75 77 ALA A N 1
ATOM 583 C CA . ALA A 1 77 ? 36.008 14.955 -25.899 1.00 83.75 77 ALA A CA 1
ATOM 584 C C . ALA A 1 77 ? 35.273 15.699 -24.765 1.00 83.75 77 ALA A C 1
ATOM 586 O O . ALA A 1 77 ? 34.122 15.397 -24.467 1.00 83.75 77 ALA A O 1
ATOM 587 N N . ARG A 1 78 ? 35.893 16.737 -24.186 1.00 88.12 78 ARG A N 1
ATOM 588 C CA . ARG A 1 78 ? 35.284 17.591 -23.151 1.00 88.12 78 ARG A CA 1
ATOM 589 C C . ARG A 1 78 ? 34.013 18.301 -23.622 1.00 88.12 78 ARG A C 1
ATOM 591 O O . ARG A 1 78 ? 33.062 18.399 -22.858 1.00 88.12 78 ARG A O 1
ATOM 598 N N . ILE A 1 79 ? 33.983 18.770 -24.871 1.00 88.94 79 ILE A N 1
ATOM 599 C CA . ILE A 1 79 ? 32.802 19.432 -25.443 1.00 88.94 79 ILE A CA 1
ATOM 600 C C . ILE A 1 79 ? 31.681 18.412 -25.634 1.00 88.94 79 ILE A C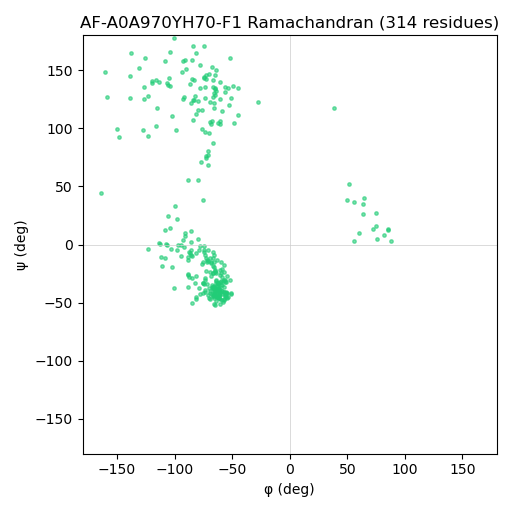 1
ATOM 602 O O . ILE A 1 79 ? 30.532 18.710 -25.333 1.00 88.94 79 ILE A O 1
ATOM 606 N N . TYR A 1 80 ? 32.012 17.196 -26.070 1.00 87.19 80 TYR A N 1
ATOM 607 C CA . TYR A 1 80 ? 31.021 16.133 -26.219 1.00 87.19 80 TYR A CA 1
ATOM 608 C C . TYR A 1 80 ? 30.393 15.746 -24.873 1.00 87.19 80 TYR A C 1
ATOM 610 O O . TYR A 1 80 ? 29.172 15.670 -24.770 1.00 87.19 80 TYR A O 1
ATOM 618 N N . ILE A 1 81 ? 31.214 15.576 -23.831 1.00 92.50 81 ILE A N 1
ATOM 619 C CA . ILE A 1 81 ? 30.747 15.261 -22.473 1.00 92.50 81 ILE A CA 1
ATOM 620 C C . ILE A 1 81 ? 29.862 16.386 -21.927 1.00 92.50 81 ILE A C 1
ATOM 622 O O . ILE A 1 81 ? 28.788 16.106 -21.405 1.00 92.50 81 ILE A O 1
ATOM 626 N N . LEU A 1 82 ? 30.267 17.651 -22.090 1.00 94.69 82 LEU A N 1
ATOM 627 C CA . LEU A 1 82 ? 29.465 18.795 -21.646 1.00 94.69 82 LEU A CA 1
ATOM 628 C C . LEU A 1 82 ? 28.120 18.876 -22.364 1.00 94.69 82 LEU A C 1
ATOM 630 O O . LEU A 1 82 ? 27.101 19.086 -21.717 1.00 94.69 82 LEU A O 1
ATOM 634 N N . VAL A 1 83 ? 28.102 18.693 -23.685 1.00 93.56 83 VAL A N 1
ATOM 635 C CA . VAL A 1 83 ? 26.859 18.727 -24.462 1.00 93.56 83 VAL A CA 1
ATOM 636 C C . VAL A 1 83 ? 25.945 17.568 -24.072 1.00 93.56 83 VAL A C 1
ATOM 638 O O . VAL A 1 83 ? 24.750 17.785 -23.912 1.00 93.56 83 VAL A O 1
ATOM 641 N N . ALA A 1 84 ? 26.485 16.364 -23.872 1.00 93.31 84 ALA A N 1
ATOM 642 C CA . ALA A 1 84 ? 25.703 15.211 -23.429 1.00 93.31 84 ALA A CA 1
ATOM 643 C C . ALA A 1 84 ? 25.131 15.410 -22.015 1.00 93.31 84 ALA A C 1
ATOM 645 O O . ALA A 1 84 ? 23.948 15.164 -21.793 1.00 93.31 84 ALA A O 1
ATOM 646 N N . ALA A 1 85 ? 25.943 15.913 -21.080 1.00 95.75 85 ALA A N 1
ATOM 647 C CA . ALA A 1 85 ? 25.506 16.218 -19.721 1.00 95.75 85 ALA A CA 1
ATOM 648 C C . ALA A 1 85 ? 24.431 17.313 -19.709 1.00 95.75 85 ALA A C 1
ATOM 650 O O . ALA A 1 85 ? 23.406 17.159 -19.052 1.00 95.75 85 ALA A O 1
ATOM 651 N N . LEU A 1 86 ? 24.624 18.385 -20.484 1.00 96.56 86 LEU A N 1
ATOM 652 C CA . LEU A 1 86 ? 23.639 19.455 -20.622 1.00 96.56 86 LEU A CA 1
ATOM 653 C C . LEU A 1 86 ? 22.346 18.928 -21.251 1.00 96.56 86 LEU A C 1
ATOM 655 O O . LEU A 1 86 ? 21.271 19.219 -20.748 1.00 96.56 86 LEU A O 1
ATOM 659 N N . ALA A 1 87 ? 22.434 18.122 -22.310 1.00 95.56 87 ALA A N 1
ATOM 660 C CA . ALA A 1 87 ? 21.264 17.545 -22.964 1.00 95.56 87 ALA A CA 1
ATOM 661 C C . ALA A 1 87 ? 20.438 16.652 -22.023 1.00 95.56 87 ALA A C 1
ATOM 663 O O . ALA A 1 87 ? 19.219 16.606 -22.158 1.00 95.56 87 ALA A O 1
ATOM 664 N N . PHE A 1 88 ? 21.082 15.974 -21.069 1.00 95.50 88 PHE A N 1
ATOM 665 C CA . PHE A 1 88 ? 20.402 15.146 -20.075 1.00 95.50 88 PHE A CA 1
ATOM 666 C C . PHE A 1 88 ? 19.843 15.960 -18.897 1.00 95.50 88 PHE A C 1
ATOM 668 O O . PHE A 1 88 ? 18.690 15.783 -18.515 1.00 95.50 88 PHE A O 1
ATOM 675 N N . LEU A 1 89 ? 20.641 16.866 -18.326 1.00 95.81 89 LEU A N 1
ATOM 676 C CA . LEU A 1 89 ? 20.285 17.577 -17.094 1.00 95.81 89 LEU A CA 1
ATOM 677 C C . LEU A 1 89 ? 19.377 18.786 -17.331 1.00 95.81 89 LEU A C 1
ATOM 679 O O . LEU A 1 89 ? 18.534 19.089 -16.492 1.00 95.81 89 LEU A O 1
ATOM 683 N N . LEU A 1 90 ? 19.521 19.480 -18.461 1.00 95.25 90 LEU A N 1
ATOM 684 C CA . LEU A 1 90 ? 18.779 20.711 -18.736 1.00 95.25 90 LEU A CA 1
ATOM 685 C C . LEU A 1 90 ? 17.253 20.497 -18.775 1.00 95.25 90 LEU A C 1
ATOM 687 O O . LEU A 1 90 ? 16.557 21.285 -18.140 1.00 95.25 90 LEU A O 1
ATOM 691 N N . PRO A 1 91 ? 16.699 19.437 -19.400 1.00 92.50 91 PRO A N 1
ATOM 692 C CA . PRO A 1 91 ? 15.264 19.155 -19.326 1.00 92.50 91 PRO A CA 1
ATOM 693 C C . PRO A 1 91 ? 14.768 18.871 -17.903 1.00 92.50 91 PRO A C 1
ATOM 695 O O . PRO A 1 91 ? 13.696 19.342 -17.536 1.00 92.50 91 PRO A O 1
ATOM 698 N N . ILE A 1 92 ? 15.550 18.149 -17.090 1.00 91.00 92 ILE A N 1
ATOM 699 C CA . ILE A 1 92 ? 15.201 17.845 -15.691 1.00 91.00 92 ILE A CA 1
ATOM 700 C C . ILE A 1 92 ? 15.148 19.145 -14.884 1.00 91.00 92 ILE A C 1
ATOM 702 O O . ILE A 1 92 ? 14.149 19.418 -14.226 1.00 91.00 92 ILE A O 1
ATOM 706 N N . MET A 1 93 ? 16.179 19.985 -15.005 1.00 90.81 93 MET A N 1
ATOM 707 C CA . MET A 1 93 ? 16.243 21.286 -14.335 1.00 90.81 93 MET A CA 1
ATOM 708 C C . MET A 1 93 ? 15.102 22.214 -14.757 1.00 90.81 93 MET A C 1
ATOM 710 O O . MET A 1 93 ? 14.497 22.856 -13.904 1.00 90.81 93 MET A O 1
ATOM 714 N N . ILE A 1 94 ? 14.777 22.266 -16.055 1.00 91.69 94 ILE A N 1
ATOM 715 C CA . ILE A 1 94 ? 13.630 23.037 -16.557 1.00 91.69 94 ILE A CA 1
ATOM 716 C C . ILE A 1 94 ? 12.332 22.504 -15.953 1.00 91.69 94 ILE A C 1
ATOM 718 O O . ILE A 1 94 ? 11.518 23.288 -15.485 1.00 91.69 94 ILE A O 1
ATOM 722 N N . SER A 1 95 ? 12.139 21.188 -15.931 1.00 88.06 95 SER A N 1
ATOM 723 C CA . SER A 1 95 ? 10.912 20.577 -15.420 1.00 88.06 95 SER A CA 1
ATOM 724 C C . SER A 1 95 ? 10.726 20.799 -13.914 1.00 88.06 95 SER A C 1
ATOM 726 O O . SER A 1 95 ? 9.611 21.070 -13.473 1.00 88.06 95 SER A O 1
ATOM 728 N N . VAL A 1 96 ? 11.812 20.757 -13.130 1.00 87.75 96 VAL A N 1
ATOM 729 C CA . VAL A 1 96 ? 11.793 21.113 -11.700 1.00 87.75 96 VAL A CA 1
ATOM 730 C C . VAL A 1 96 ? 11.481 22.600 -11.519 1.00 87.75 96 VAL A C 1
ATOM 732 O O . VAL A 1 96 ? 10.618 22.948 -10.723 1.00 87.75 96 VAL A O 1
ATOM 735 N N . PHE A 1 97 ? 12.123 23.485 -12.289 1.00 89.44 97 PHE A N 1
ATOM 736 C CA . PHE A 1 97 ? 11.913 24.934 -12.188 1.00 89.44 97 PHE A CA 1
ATOM 737 C C . PHE A 1 97 ? 10.502 25.374 -12.604 1.00 89.44 97 PHE A C 1
ATOM 739 O O . PHE A 1 97 ? 9.938 26.289 -12.014 1.00 89.44 97 PHE A O 1
ATOM 746 N N . VAL A 1 98 ? 9.924 24.723 -13.615 1.00 89.44 98 VAL A N 1
ATOM 747 C CA . VAL A 1 98 ? 8.552 24.977 -14.083 1.00 89.44 98 VAL A CA 1
ATOM 748 C C . VAL A 1 98 ? 7.505 24.438 -13.096 1.00 89.44 98 VAL A C 1
ATOM 750 O O . VAL A 1 98 ? 6.331 24.769 -13.223 1.00 89.44 98 VAL A O 1
ATOM 753 N N . GLY A 1 99 ? 7.899 23.627 -12.107 1.00 77.62 99 GLY A N 1
ATOM 754 C CA . GLY A 1 99 ? 6.959 22.992 -11.180 1.00 77.62 99 GLY A CA 1
ATOM 755 C C . GLY A 1 99 ? 6.140 21.869 -11.827 1.00 77.62 99 GLY A C 1
ATOM 756 O O . GLY A 1 99 ? 5.185 21.381 -11.239 1.00 77.62 99 GLY A O 1
ATOM 757 N N . ALA A 1 100 ? 6.526 21.404 -13.021 1.00 75.88 100 ALA A N 1
ATOM 758 C CA . ALA A 1 100 ? 5.890 20.261 -13.686 1.00 75.88 100 ALA A CA 1
ATOM 759 C C . ALA A 1 100 ? 6.199 18.916 -12.990 1.00 75.88 100 ALA A C 1
ATOM 761 O O . ALA A 1 100 ? 5.680 17.877 -13.393 1.00 75.88 100 ALA A O 1
ATOM 762 N N . PHE A 1 101 ? 7.053 18.939 -11.960 1.00 67.06 101 PHE A N 1
ATOM 763 C CA . PHE A 1 101 ? 7.398 17.816 -11.086 1.00 67.06 101 PHE A CA 1
ATOM 764 C C . PHE A 1 101 ? 6.765 17.915 -9.684 1.00 67.06 101 PHE A C 1
ATOM 766 O O . PHE A 1 101 ? 7.269 17.312 -8.741 1.00 67.06 101 PHE A O 1
ATOM 773 N N . GLU A 1 102 ? 5.652 18.628 -9.524 1.00 59.56 102 GLU A N 1
ATOM 774 C CA . GLU A 1 102 ? 4.766 18.417 -8.375 1.00 59.56 102 GLU A CA 1
ATOM 775 C C . GLU A 1 102 ? 4.080 17.055 -8.560 1.00 59.56 102 GLU A C 1
ATOM 777 O O . GLU A 1 102 ? 3.100 16.921 -9.295 1.00 59.56 102 GLU A O 1
ATOM 782 N N . THR A 1 103 ? 4.620 15.996 -7.946 1.00 60.97 103 THR A N 1
ATOM 783 C CA . THR A 1 103 ? 3.858 14.754 -7.783 1.00 60.97 103 THR A CA 1
ATOM 784 C C . THR A 1 103 ? 2.807 15.005 -6.716 1.00 60.97 103 THR A C 1
ATOM 786 O O . THR A 1 103 ? 2.966 14.587 -5.567 1.00 60.97 103 THR A O 1
ATOM 789 N N . GLU A 1 104 ? 1.743 15.711 -7.082 1.00 55.47 104 GLU A N 1
ATOM 790 C CA . GLU A 1 104 ? 0.542 15.738 -6.272 1.00 55.47 104 GLU A CA 1
ATOM 791 C C . GLU A 1 104 ? 0.070 14.285 -6.202 1.00 55.47 104 GLU A C 1
ATOM 793 O O . GLU A 1 104 ? -0.361 13.684 -7.190 1.00 55.47 104 GLU A O 1
ATOM 798 N N . LYS A 1 105 ? 0.267 13.652 -5.042 1.00 58.16 105 LYS A N 1
ATOM 799 C CA . LYS A 1 105 ? -0.346 12.361 -4.744 1.00 58.16 105 LYS A CA 1
ATOM 800 C C . LYS A 1 105 ? -1.830 12.631 -4.546 1.00 58.16 105 LYS A C 1
ATOM 802 O O . LYS A 1 105 ? -2.334 12.504 -3.438 1.00 58.16 105 LYS A O 1
ATOM 807 N N . THR A 1 106 ? -2.537 13.003 -5.608 1.00 56.28 106 THR A N 1
ATOM 808 C CA . THR A 1 106 ? -3.991 13.076 -5.596 1.00 56.28 106 THR A CA 1
ATOM 809 C C . THR A 1 106 ? -4.491 11.635 -5.592 1.00 56.28 106 THR A C 1
ATOM 811 O O . THR A 1 106 ? -4.885 11.068 -6.611 1.00 56.28 106 THR A O 1
ATOM 814 N N . ARG A 1 107 ? -4.372 10.972 -4.439 1.00 64.44 107 ARG A N 1
ATOM 815 C CA . ARG A 1 107 ? -5.148 9.775 -4.159 1.00 64.44 107 ARG A CA 1
ATOM 816 C C . ARG A 1 107 ? -6.575 10.276 -4.019 1.00 64.44 107 ARG A C 1
ATOM 818 O O . ARG A 1 107 ? -6.904 10.953 -3.055 1.00 64.44 107 ARG A O 1
ATOM 825 N N . VAL A 1 108 ? -7.373 10.042 -5.051 1.00 73.12 108 VAL A N 1
ATOM 826 C CA . VAL A 1 108 ? -8.792 10.370 -5.016 1.00 73.12 108 VAL A CA 1
ATOM 827 C C . VAL A 1 108 ? -9.472 9.247 -4.246 1.00 73.12 108 VAL A C 1
ATOM 829 O O . VAL A 1 108 ? -9.429 8.102 -4.688 1.00 73.12 108 VAL A O 1
ATOM 832 N N . TYR A 1 109 ? -10.047 9.580 -3.097 1.00 79.38 109 TYR A N 1
ATOM 833 C CA . TYR A 1 109 ? -10.858 8.674 -2.296 1.00 79.38 109 TYR A CA 1
ATOM 834 C C . TYR A 1 109 ? -12.322 8.971 -2.604 1.00 79.38 109 TYR A C 1
ATOM 836 O O . TYR A 1 109 ? -12.873 9.959 -2.124 1.00 79.38 109 TYR A O 1
ATOM 844 N N . VAL A 1 110 ? -12.926 8.175 -3.486 1.00 78.50 110 VAL A N 1
ATOM 845 C CA . VAL A 1 110 ? -14.352 8.309 -3.828 1.00 78.50 110 VAL A CA 1
ATOM 846 C C . VAL A 1 110 ? -15.166 7.267 -3.079 1.00 78.50 110 VAL A C 1
ATOM 848 O O . VAL A 1 110 ? -16.286 7.549 -2.657 1.00 78.50 110 VAL A O 1
ATOM 851 N N . VAL A 1 111 ? -14.606 6.067 -2.927 1.00 87.44 111 VAL A N 1
ATOM 852 C CA . VAL A 1 111 ? -15.263 4.931 -2.282 1.00 87.44 111 VAL A CA 1
ATOM 853 C C . VAL A 1 111 ? -14.340 4.284 -1.243 1.00 87.44 111 VAL A C 1
ATOM 855 O O . VAL A 1 111 ? -13.117 4.328 -1.412 1.00 87.44 111 VAL A O 1
ATOM 858 N N . PRO A 1 112 ? -14.880 3.652 -0.183 1.00 87.00 112 PRO A N 1
ATOM 859 C CA . PRO A 1 112 ? -14.068 3.013 0.856 1.00 87.00 112 PRO A CA 1
ATOM 860 C C . PRO A 1 112 ? -13.056 1.988 0.316 1.00 87.00 112 PRO A C 1
ATOM 862 O O . PRO A 1 112 ? -11.991 1.797 0.901 1.00 87.00 112 PRO A O 1
ATOM 865 N N . GLU A 1 113 ? -13.326 1.361 -0.832 1.00 87.44 113 GLU A N 1
ATOM 866 C CA . GLU A 1 113 ? -12.424 0.413 -1.495 1.00 87.44 113 GLU A CA 1
ATOM 867 C C . GLU A 1 113 ? -11.119 1.044 -2.006 1.00 87.44 113 GLU A C 1
ATOM 869 O O . GLU A 1 113 ? -10.136 0.324 -2.225 1.00 87.44 113 GLU A O 1
ATOM 874 N N . ASP A 1 114 ? -11.078 2.371 -2.167 1.00 87.50 114 ASP A N 1
ATOM 875 C CA . ASP A 1 114 ? -9.874 3.111 -2.557 1.00 87.50 114 ASP A CA 1
ATOM 876 C C . ASP A 1 114 ? -8.808 3.101 -1.448 1.00 87.50 114 ASP A C 1
ATOM 878 O O . ASP A 1 114 ? -7.626 3.370 -1.704 1.00 87.50 114 ASP A O 1
ATOM 882 N N . ILE A 1 115 ? -9.197 2.744 -0.217 1.00 90.06 115 ILE A N 1
ATOM 883 C CA . ILE A 1 115 ? -8.298 2.624 0.926 1.00 90.06 115 ILE A CA 1
ATOM 884 C C . ILE A 1 115 ? -7.313 1.470 0.694 1.00 90.06 115 ILE A C 1
ATOM 886 O O . ILE A 1 115 ? -7.657 0.298 0.517 1.00 90.06 115 ILE A O 1
ATOM 890 N N . LYS A 1 116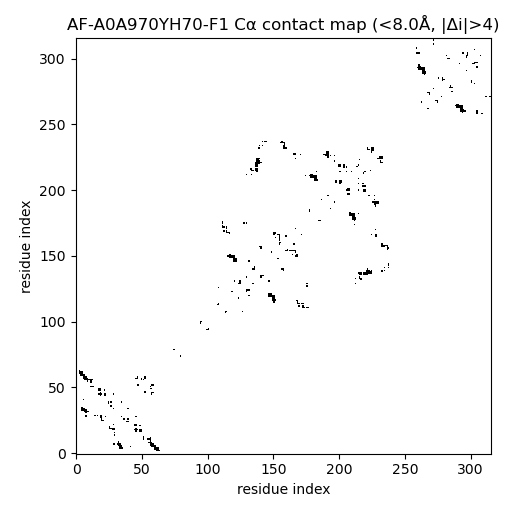 ? -6.026 1.816 0.720 1.00 89.38 116 LYS A N 1
ATOM 891 C CA . LYS A 1 116 ? -4.889 0.893 0.579 1.00 89.38 116 LYS A CA 1
ATOM 892 C C . LYS A 1 116 ? -4.173 0.718 1.913 1.00 89.38 116 LYS A C 1
ATOM 894 O O . LYS A 1 116 ? -4.158 1.639 2.718 1.00 89.38 116 LYS A O 1
ATOM 899 N N . GLY A 1 117 ? -3.434 -0.377 2.098 1.00 87.06 117 GLY A N 1
ATOM 900 C CA . GLY A 1 117 ? -2.607 -0.567 3.303 1.00 87.06 117 GLY A CA 1
ATOM 901 C C . GLY A 1 117 ? -1.548 0.532 3.527 1.00 87.06 117 GLY A C 1
ATOM 902 O O . GLY A 1 117 ? -1.101 0.754 4.645 1.00 87.06 117 GLY A O 1
ATOM 903 N N . SER A 1 118 ? -1.165 1.270 2.476 1.00 88.88 118 SER A N 1
ATOM 904 C CA . SER A 1 118 ? -0.241 2.417 2.565 1.00 88.88 118 SER A CA 1
ATOM 905 C C . SER A 1 118 ? -0.920 3.779 2.787 1.00 88.88 118 SER A C 1
ATOM 907 O O . SER A 1 118 ? -0.248 4.808 2.681 1.00 88.88 118 SER A O 1
ATOM 909 N N . THR A 1 119 ? -2.230 3.792 3.024 1.00 90.94 119 THR A N 1
ATOM 910 C CA . THR A 1 119 ? -3.013 4.983 3.394 1.00 90.94 119 THR A CA 1
ATOM 911 C C . THR A 1 119 ? -2.703 5.346 4.840 1.00 90.94 119 THR A C 1
ATOM 913 O O . THR A 1 119 ? -2.616 4.440 5.674 1.00 90.94 119 THR A O 1
ATOM 916 N N . SER A 1 120 ? -2.486 6.631 5.126 1.00 92.94 120 SER A N 1
ATOM 917 C CA . SER A 1 120 ? -2.338 7.120 6.500 1.00 92.94 120 SER A CA 1
ATOM 918 C C . SER A 1 120 ? -3.700 7.399 7.137 1.00 92.94 120 SER A C 1
ATOM 920 O O . SER A 1 120 ? -4.691 7.608 6.436 1.00 92.94 120 SER A O 1
ATOM 922 N N . PHE A 1 121 ? -3.768 7.422 8.468 1.00 92.44 121 PHE A N 1
ATOM 923 C CA . PHE A 1 121 ? -4.997 7.831 9.156 1.00 92.44 121 PHE A CA 1
ATOM 924 C C . PHE A 1 121 ? -5.354 9.297 8.890 1.00 92.44 121 PHE A C 1
ATOM 926 O O . PHE A 1 121 ? -6.538 9.606 8.820 1.00 92.44 121 PHE A O 1
ATOM 933 N N . ALA A 1 122 ? -4.367 10.167 8.661 1.00 91.94 122 ALA A N 1
ATOM 934 C CA . ALA A 1 122 ? -4.581 11.542 8.214 1.00 91.94 122 ALA A CA 1
ATOM 935 C C . ALA A 1 122 ? -5.359 11.582 6.888 1.00 91.94 122 ALA A C 1
ATOM 937 O O . ALA A 1 122 ? -6.404 12.217 6.815 1.00 91.94 122 ALA A O 1
ATOM 938 N N . GLU A 1 123 ? -4.934 10.801 5.885 1.00 90.19 123 GLU A N 1
ATOM 939 C CA . GLU A 1 123 ? -5.649 10.706 4.605 1.00 90.19 123 GLU A CA 1
ATOM 940 C C . GLU A 1 123 ? -7.096 10.200 4.786 1.00 90.19 123 GLU A C 1
ATOM 942 O O . GLU A 1 123 ? -7.993 10.656 4.082 1.00 90.19 123 GLU A O 1
ATOM 947 N N . ILE A 1 124 ? -7.358 9.292 5.733 1.00 91.12 124 ILE A N 1
ATOM 948 C CA . ILE A 1 124 ? -8.722 8.805 6.011 1.00 91.12 124 ILE A CA 1
ATOM 949 C C . ILE A 1 124 ? -9.574 9.896 6.668 1.00 91.12 124 ILE A C 1
ATOM 951 O O . ILE A 1 124 ? -10.711 10.108 6.259 1.00 91.12 124 ILE A O 1
ATOM 955 N N . ILE A 1 125 ? -9.030 10.584 7.670 1.00 91.81 125 ILE A N 1
ATOM 956 C CA . ILE A 1 125 ? -9.715 11.658 8.402 1.00 91.81 125 ILE A CA 1
ATOM 957 C C . ILE A 1 125 ? -10.044 12.832 7.468 1.00 91.81 125 ILE A C 1
ATOM 959 O O . ILE A 1 125 ? -11.121 13.409 7.563 1.00 91.81 125 ILE A O 1
ATOM 963 N N . ASP A 1 126 ? -9.148 13.160 6.537 1.00 90.75 126 ASP A N 1
ATOM 964 C CA . ASP A 1 126 ? -9.341 14.284 5.616 1.00 90.75 126 ASP A CA 1
ATOM 965 C C . ASP A 1 126 ? -10.386 13.993 4.525 1.00 90.75 126 ASP A C 1
ATOM 967 O O . ASP A 1 126 ? -11.032 14.916 4.026 1.00 90.75 126 ASP A O 1
ATOM 971 N N . ASN A 1 127 ? -10.553 12.724 4.133 1.00 90.25 127 ASN A N 1
ATOM 972 C CA . ASN A 1 127 ? -11.436 12.332 3.027 1.00 90.25 127 ASN A CA 1
ATOM 973 C C . ASN A 1 127 ? -12.785 11.750 3.476 1.00 90.25 127 ASN A C 1
ATOM 975 O O . ASN A 1 127 ? -13.731 11.735 2.690 1.00 90.25 127 ASN A O 1
ATOM 979 N N . TYR A 1 128 ? -12.898 11.287 4.721 1.00 89.69 128 TYR A N 1
ATOM 980 C CA . TYR A 1 128 ? -14.110 10.675 5.267 1.00 89.69 128 TYR A CA 1
ATOM 981 C C . TYR A 1 128 ? -14.550 11.380 6.551 1.00 89.69 128 TYR A C 1
ATOM 983 O O . TYR A 1 128 ? -13.770 12.058 7.205 1.00 89.69 128 TYR A O 1
ATOM 991 N N . SER A 1 129 ? -15.812 11.215 6.954 1.00 85.81 129 SER A N 1
ATOM 992 C CA . SER A 1 129 ? -16.384 11.884 8.137 1.00 85.81 129 SER A CA 1
ATOM 993 C C . SER A 1 129 ? -15.929 11.287 9.482 1.00 85.81 129 SER A C 1
ATOM 995 O O . SER A 1 129 ? -16.725 11.174 10.404 1.00 85.81 129 SER A O 1
ATOM 997 N N . LEU A 1 130 ? -14.662 10.889 9.604 1.00 89.56 130 LEU A N 1
ATOM 998 C CA . LEU A 1 130 ? -14.088 10.232 10.779 1.00 89.56 130 LEU A CA 1
ATOM 999 C C . LEU A 1 130 ? -13.204 11.193 11.568 1.00 89.56 130 LEU A C 1
ATOM 1001 O O . LEU A 1 130 ? -12.380 11.895 10.993 1.00 89.56 130 LEU A O 1
ATOM 1005 N N . SER A 1 131 ? -13.316 11.177 12.896 1.00 93.00 131 SER A N 1
ATOM 1006 C CA . SER A 1 131 ? -12.396 11.915 13.764 1.00 93.00 131 SER A CA 1
ATOM 1007 C C . SER A 1 131 ? -11.212 11.051 14.215 1.00 93.00 131 SER A C 1
ATOM 1009 O O . SER A 1 131 ? -11.290 9.815 14.243 1.00 93.00 131 SER A O 1
ATOM 1011 N N . LYS A 1 132 ? -10.105 11.700 14.614 1.00 93.25 132 LYS A N 1
ATOM 1012 C CA . LYS A 1 132 ? -8.954 11.010 15.221 1.00 93.25 132 LYS A CA 1
ATOM 1013 C C . LYS A 1 132 ? -9.409 10.202 16.434 1.00 93.25 132 LYS A C 1
ATOM 1015 O O . LYS A 1 132 ? -9.024 9.047 16.577 1.00 93.25 132 LYS A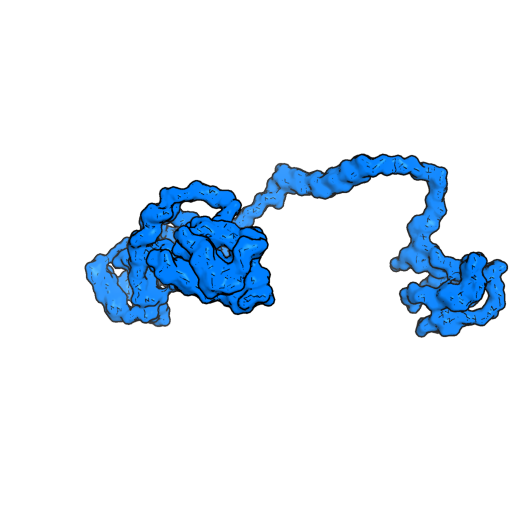 O 1
ATOM 1020 N N . GLU A 1 133 ? -10.237 10.804 17.282 1.00 92.44 133 GLU A N 1
ATOM 1021 C CA . GLU A 1 133 ? -10.729 10.204 18.520 1.00 92.44 133 GLU A CA 1
ATOM 1022 C C . GLU A 1 133 ? -11.513 8.922 18.228 1.00 92.44 133 GLU A C 1
ATOM 1024 O O . GLU A 1 133 ? -11.233 7.891 18.830 1.00 92.44 133 GLU A O 1
ATOM 1029 N N . GLN A 1 134 ? -12.421 8.955 17.247 1.00 94.56 134 GLN A N 1
ATOM 1030 C CA . GLN A 1 134 ? -13.207 7.788 16.840 1.00 94.56 134 GLN A CA 1
ATOM 1031 C C . GLN A 1 134 ? -12.317 6.646 16.342 1.00 94.56 134 GLN A C 1
ATOM 1033 O O . GLN A 1 134 ? -12.441 5.510 16.800 1.00 94.56 134 GLN A O 1
ATOM 1038 N N . LEU A 1 135 ? -11.400 6.923 15.412 1.00 93.69 135 LEU A N 1
ATOM 1039 C CA . LEU A 1 135 ? -10.519 5.896 14.844 1.00 93.69 135 LEU A CA 1
ATOM 1040 C C . LEU A 1 135 ? -9.559 5.319 15.885 1.00 93.69 135 LEU A C 1
ATOM 1042 O O . LEU A 1 135 ? -9.360 4.107 15.952 1.00 93.69 135 LEU A O 1
ATOM 1046 N N . PHE A 1 136 ? -8.970 6.175 16.714 1.00 94.75 136 PHE A N 1
ATOM 1047 C CA . PHE A 1 136 ? -7.966 5.742 17.674 1.00 94.75 136 PHE A CA 1
ATOM 1048 C C . PHE A 1 136 ? -8.608 4.984 18.832 1.00 94.75 136 PHE A C 1
ATOM 1050 O O . PHE A 1 136 ? -8.080 3.949 19.240 1.00 94.75 136 PHE A O 1
ATOM 1057 N N . ASN A 1 137 ? -9.765 5.439 19.324 1.00 94.94 137 ASN A N 1
ATOM 1058 C CA . ASN A 1 137 ? -10.505 4.726 20.357 1.00 94.94 137 ASN A CA 1
ATOM 1059 C C . ASN A 1 137 ? -11.002 3.369 19.846 1.00 94.94 137 ASN A C 1
ATOM 1061 O O . ASN A 1 137 ? -10.690 2.344 20.448 1.00 94.94 137 ASN A O 1
ATOM 1065 N N . SER A 1 138 ? -11.687 3.337 18.700 1.00 94.44 138 SER A N 1
ATOM 1066 C CA . SER A 1 138 ? -12.254 2.103 18.130 1.00 94.44 138 SER A CA 1
ATOM 1067 C C . SER A 1 138 ? -11.227 0.995 17.884 1.00 94.44 138 SER A C 1
ATOM 1069 O O . SER A 1 138 ? -11.501 -0.171 18.175 1.00 94.44 138 SER A O 1
ATOM 1071 N N . LEU A 1 139 ? -10.042 1.351 17.380 1.00 94.81 139 LEU A N 1
ATOM 1072 C CA . LEU A 1 139 ? -8.961 0.408 17.083 1.00 94.81 139 LEU A CA 1
ATOM 1073 C C . LEU A 1 139 ? -8.032 0.157 18.280 1.00 94.81 139 LEU A C 1
ATOM 1075 O O . LEU A 1 139 ? -7.262 -0.802 18.266 1.00 94.81 139 LEU A O 1
ATOM 1079 N N . GLY A 1 140 ? -8.104 0.982 19.327 1.00 93.44 140 GLY A N 1
ATOM 1080 C CA . GLY A 1 140 ? -7.208 0.904 20.483 1.00 93.44 140 GLY A CA 1
ATOM 1081 C C . GLY A 1 140 ? -5.803 1.436 20.193 1.00 93.44 140 GLY A C 1
ATOM 1082 O O . GLY A 1 140 ? -4.837 1.018 20.827 1.00 93.44 140 GLY A O 1
ATOM 1083 N N . ILE A 1 141 ? -5.677 2.366 19.244 1.00 93.56 141 ILE A N 1
ATOM 1084 C CA . ILE A 1 141 ? -4.409 3.018 18.903 1.00 93.56 141 ILE A CA 1
ATOM 1085 C C . ILE A 1 141 ? -4.047 4.009 20.020 1.00 93.56 141 ILE A C 1
ATOM 1087 O O . ILE A 1 141 ? -4.870 4.872 20.346 1.00 93.56 141 ILE A O 1
ATOM 1091 N N . PRO A 1 142 ? -2.839 3.935 20.613 1.00 89.50 142 PRO A N 1
ATOM 1092 C CA . PRO A 1 142 ? -2.357 4.894 21.612 1.00 89.50 142 PRO A CA 1
ATOM 1093 C C . PRO A 1 142 ? -2.545 6.348 21.161 1.00 89.50 142 PRO A C 1
ATOM 1095 O O . PRO A 1 142 ? -2.233 6.687 20.023 1.00 89.50 142 PRO A O 1
ATOM 1098 N N . GLU A 1 143 ? -3.014 7.235 22.043 1.00 87.06 143 GLU A N 1
ATOM 1099 C CA . GLU A 1 143 ? -3.234 8.653 21.687 1.00 87.06 143 GLU A CA 1
ATOM 1100 C C . GLU A 1 143 ? -1.951 9.376 21.249 1.00 87.06 143 GLU A C 1
ATOM 1102 O O . GLU A 1 143 ? -2.005 10.335 20.468 1.00 87.06 143 GLU A O 1
ATOM 1107 N N . SER A 1 144 ? -0.809 8.881 21.734 1.00 85.06 144 SER A N 1
ATOM 1108 C CA . SER A 1 144 ? 0.538 9.329 21.389 1.00 85.06 144 SER A CA 1
ATOM 1109 C C . SER A 1 144 ? 0.975 8.953 19.970 1.00 85.06 144 SER A C 1
ATOM 1111 O O . SER A 1 144 ? 1.957 9.507 19.477 1.00 85.06 144 SER A O 1
ATOM 1113 N N . ALA A 1 145 ? 0.271 8.040 19.293 1.00 87.62 145 ALA A N 1
ATOM 1114 C CA . ALA A 1 145 ? 0.583 7.671 17.921 1.00 87.62 145 ALA A CA 1
ATOM 1115 C C . ALA A 1 145 ? 0.258 8.814 16.940 1.00 87.62 145 ALA A C 1
ATOM 1117 O O . ALA A 1 145 ? -0.697 9.581 17.111 1.00 87.62 145 ALA A O 1
ATOM 1118 N N . SER A 1 146 ? 1.063 8.921 15.882 1.00 89.88 146 SER A N 1
ATOM 1119 C CA . SER A 1 146 ? 0.864 9.916 14.827 1.00 89.88 146 SER A CA 1
ATOM 1120 C C . SER A 1 146 ? -0.305 9.539 13.915 1.00 89.88 146 SER A C 1
ATOM 1122 O O . SER A 1 146 ? -0.478 8.373 13.569 1.00 89.88 146 SER A O 1
ATOM 1124 N N . VAL A 1 147 ? -1.060 10.537 13.450 1.00 90.31 147 VAL A N 1
ATOM 1125 C CA . VAL A 1 147 ? -2.076 10.358 12.394 1.00 90.31 147 VAL A CA 1
ATOM 1126 C C . VAL A 1 147 ? -1.455 9.991 11.039 1.00 90.31 147 VAL A C 1
ATOM 1128 O O . VAL A 1 147 ? -2.125 9.413 10.192 1.00 90.31 147 VAL A O 1
ATOM 1131 N N . GLU A 1 148 ? -0.155 10.232 10.848 1.00 90.62 148 GLU A N 1
ATOM 1132 C CA . GLU A 1 148 ? 0.583 9.797 9.650 1.00 90.62 148 GLU A CA 1
ATOM 1133 C C . GLU A 1 148 ? 0.890 8.293 9.632 1.00 90.62 148 GLU A C 1
ATOM 1135 O O . GLU A 1 148 ? 1.430 7.766 8.653 1.00 90.62 148 GLU A O 1
ATOM 1140 N N . LEU A 1 149 ? 0.548 7.581 10.709 1.00 90.38 149 LEU A N 1
ATOM 1141 C CA . LEU A 1 149 ? 0.645 6.132 10.764 1.00 90.38 149 LEU A CA 1
ATOM 1142 C C . LEU A 1 149 ? -0.151 5.500 9.614 1.00 90.38 149 LEU A C 1
ATOM 1144 O O . LEU A 1 149 ? -1.289 5.882 9.342 1.00 90.38 149 LEU A O 1
ATOM 1148 N N . LYS A 1 150 ? 0.447 4.507 8.953 1.00 91.50 150 LYS A N 1
ATOM 1149 C CA . LYS A 1 150 ? -0.186 3.759 7.862 1.00 91.50 150 LYS A CA 1
ATOM 1150 C C . LYS A 1 150 ? -0.858 2.500 8.384 1.00 91.50 150 LYS A C 1
ATOM 1152 O O . LYS A 1 150 ? -0.337 1.849 9.285 1.00 91.50 150 LYS A O 1
ATOM 1157 N N . ILE A 1 151 ? -1.951 2.101 7.735 1.00 91.44 151 ILE A N 1
ATOM 1158 C CA . ILE A 1 151 ? -2.732 0.906 8.106 1.00 91.44 151 ILE A CA 1
ATOM 1159 C C . ILE A 1 151 ? -1.850 -0.350 8.178 1.00 91.44 151 ILE A C 1
ATOM 1161 O O . ILE A 1 151 ? -1.920 -1.094 9.146 1.00 91.44 151 ILE A O 1
ATOM 1165 N N . LYS A 1 152 ? -0.965 -0.567 7.197 1.00 88.88 152 LYS A N 1
ATOM 1166 C CA . LYS A 1 152 ? -0.076 -1.745 7.150 1.00 88.88 152 LYS A CA 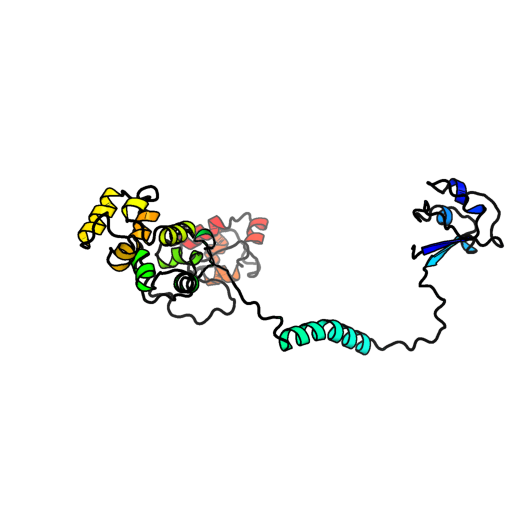1
ATOM 1167 C C . LYS A 1 152 ? 0.885 -1.856 8.344 1.00 88.88 152 LYS A C 1
ATOM 1169 O O . LYS A 1 152 ? 1.387 -2.938 8.614 1.00 88.88 152 LYS A O 1
ATOM 1174 N N . ASP A 1 153 ? 1.164 -0.741 9.020 1.00 88.81 153 ASP A N 1
ATOM 1175 C CA . ASP A 1 153 ? 2.095 -0.675 10.151 1.00 88.81 153 ASP A CA 1
ATOM 1176 C C . ASP A 1 153 ? 1.346 -0.748 11.507 1.00 88.81 153 ASP A C 1
ATOM 1178 O O . ASP A 1 153 ? 1.963 -0.752 12.571 1.00 88.81 153 ASP A O 1
ATOM 1182 N N . LEU A 1 154 ? 0.009 -0.850 11.483 1.00 88.88 154 LEU A N 1
ATOM 1183 C CA . LEU A 1 154 ? -0.858 -0.853 12.665 1.00 88.88 154 LEU A CA 1
ATOM 1184 C C . LEU A 1 154 ? -0.667 -2.091 13.552 1.00 88.88 154 LEU A C 1
ATOM 1186 O O . LEU A 1 154 ? -0.688 -1.980 14.776 1.00 88.88 154 LEU A O 1
ATOM 1190 N N . THR A 1 155 ? -0.462 -3.264 12.949 1.00 86.56 155 THR A N 1
ATOM 1191 C CA . THR A 1 155 ? -0.361 -4.548 13.661 1.00 86.56 155 THR A CA 1
ATOM 1192 C C . THR A 1 155 ? 0.703 -4.521 14.763 1.00 86.56 155 THR A C 1
ATOM 1194 O O . THR A 1 155 ? 0.454 -4.983 15.876 1.00 86.56 155 THR A O 1
ATOM 1197 N N . GLY A 1 156 ? 1.860 -3.910 14.485 1.00 83.69 156 GLY A N 1
ATOM 1198 C CA . GLY A 1 156 ? 2.939 -3.770 15.465 1.00 83.69 156 GLY A CA 1
ATOM 1199 C C . GLY A 1 156 ? 2.583 -2.839 16.626 1.00 83.69 156 GLY A C 1
ATOM 1200 O O . GLY A 1 156 ? 2.933 -3.122 17.767 1.00 83.69 156 GLY A O 1
ATOM 1201 N N . ILE A 1 157 ? 1.833 -1.767 16.361 1.00 86.19 157 ILE A N 1
ATOM 1202 C CA . ILE A 1 157 ? 1.426 -0.790 17.385 1.00 86.19 157 ILE A CA 1
ATOM 1203 C C . ILE A 1 157 ? 0.372 -1.363 18.328 1.00 86.19 157 ILE A C 1
ATOM 1205 O O . ILE A 1 157 ? 0.381 -1.052 19.516 1.00 86.19 157 ILE A O 1
ATOM 1209 N N . LEU A 1 158 ? -0.512 -2.218 17.816 1.00 86.94 158 LEU A N 1
ATOM 1210 C CA . LEU A 1 158 ? -1.543 -2.880 18.615 1.00 86.94 158 LEU A CA 1
ATOM 1211 C C . LEU A 1 158 ? -1.007 -4.065 19.445 1.00 86.94 158 LEU A C 1
ATOM 1213 O O . LEU A 1 158 ? -1.771 -4.683 20.186 1.00 86.94 158 LEU A O 1
ATOM 1217 N N . GLY A 1 159 ? 0.291 -4.377 19.337 1.00 83.94 159 GLY A N 1
ATOM 1218 C CA . GLY A 1 159 ? 0.952 -5.437 20.103 1.00 83.94 159 GLY A CA 1
ATOM 1219 C C . GLY A 1 159 ? 0.839 -6.840 19.502 1.00 83.94 159 GLY A C 1
ATOM 1220 O O . GLY A 1 159 ? 1.186 -7.818 20.159 1.00 83.94 159 GLY A O 1
ATOM 1221 N N . PHE A 1 160 ? 0.407 -6.965 18.246 1.00 83.62 160 PHE A N 1
ATOM 1222 C CA . PHE A 1 160 ? 0.328 -8.247 17.535 1.00 83.62 160 PHE A CA 1
ATOM 1223 C C . PHE A 1 160 ? 1.648 -8.572 16.814 1.00 83.62 160 PHE A C 1
ATOM 1225 O O . PHE A 1 160 ? 1.703 -8.743 15.596 1.00 83.62 160 PHE A O 1
ATOM 1232 N N . VAL A 1 161 ? 2.755 -8.594 17.560 1.00 74.81 161 VAL A N 1
ATOM 1233 C CA . VAL A 1 161 ? 4.099 -8.798 16.996 1.00 74.81 161 VAL A CA 1
ATOM 1234 C C . VAL A 1 161 ? 4.220 -10.195 16.378 1.00 74.81 161 VAL A C 1
ATOM 1236 O O . VAL A 1 161 ? 3.945 -11.195 17.033 1.00 74.81 161 VAL A O 1
ATOM 1239 N N . GLY A 1 162 ? 4.684 -10.263 15.127 1.00 71.31 162 GLY A N 1
ATOM 1240 C CA . GLY A 1 162 ? 4.908 -11.527 14.412 1.00 71.31 162 GLY A CA 1
ATOM 1241 C C . GLY A 1 162 ? 3.690 -12.067 13.661 1.00 71.31 162 GLY A C 1
ATOM 1242 O O . GLY A 1 162 ? 3.784 -13.129 13.053 1.00 71.31 162 GLY A O 1
ATOM 1243 N N . GLU A 1 163 ? 2.574 -11.338 13.660 1.00 74.94 163 GLU A N 1
ATOM 1244 C CA . GLU A 1 163 ? 1.390 -11.688 12.880 1.00 74.94 163 GLU A CA 1
ATOM 1245 C C . GLU A 1 163 ? 1.235 -10.793 11.654 1.00 74.94 163 GLU A C 1
ATOM 1247 O O . GLU A 1 163 ? 1.514 -9.593 11.686 1.00 74.94 163 GLU A O 1
ATOM 1252 N N . GLU A 1 164 ? 0.769 -11.381 10.554 1.00 72.06 164 GLU A N 1
ATOM 1253 C CA . GLU A 1 164 ? 0.482 -10.633 9.337 1.00 72.06 164 GLU A CA 1
ATOM 1254 C C . GLU A 1 164 ? -0.939 -10.060 9.395 1.00 72.06 164 GLU A C 1
ATOM 1256 O O . GLU A 1 164 ? -1.919 -10.787 9.532 1.00 72.06 164 GLU A O 1
ATOM 1261 N N . GLU A 1 165 ? -1.024 -8.732 9.278 1.00 72.44 165 GLU A N 1
ATOM 1262 C CA . GLU A 1 165 ? -2.242 -7.991 8.924 1.00 72.44 165 GLU A CA 1
ATOM 1263 C C . GLU A 1 165 ? -3.499 -8.313 9.768 1.00 72.44 165 GLU A C 1
ATOM 1265 O O . GLU A 1 165 ? -4.581 -8.570 9.243 1.00 72.44 165 GLU A O 1
ATOM 1270 N N . VAL A 1 166 ? -3.381 -8.241 11.104 1.00 84.81 166 VAL A N 1
ATOM 1271 C CA . VAL A 1 166 ? -4.518 -8.428 12.035 1.00 84.81 166 VAL A CA 1
ATOM 1272 C C . VAL A 1 166 ? -5.671 -7.469 11.728 1.00 84.81 166 VAL A C 1
ATOM 1274 O O . VAL A 1 166 ? -6.838 -7.868 11.730 1.00 84.81 166 VAL A O 1
ATOM 1277 N N . ILE A 1 167 ? -5.337 -6.215 11.418 1.00 90.38 167 ILE A N 1
ATOM 1278 C CA . ILE A 1 167 ? -6.272 -5.213 10.915 1.00 90.38 167 ILE A CA 1
ATOM 1279 C C . ILE A 1 167 ? -5.845 -4.826 9.499 1.00 90.38 167 ILE A C 1
ATOM 1281 O O . ILE A 1 167 ? -4.900 -4.064 9.310 1.00 90.38 167 ILE A O 1
ATOM 1285 N N . SER A 1 168 ? -6.549 -5.368 8.508 1.00 90.62 168 SER A N 1
ATOM 1286 C CA . SER A 1 168 ? -6.339 -5.063 7.098 1.00 90.62 168 SER A CA 1
ATOM 1287 C C . SER A 1 168 ? -7.072 -3.801 6.638 1.00 90.62 168 SER A C 1
ATOM 1289 O O . SER A 1 168 ? -7.929 -3.239 7.330 1.00 90.62 168 SER A O 1
ATOM 1291 N N . ARG A 1 169 ? -6.760 -3.365 5.413 1.00 91.81 169 ARG A N 1
ATOM 1292 C CA . ARG A 1 169 ? -7.451 -2.245 4.751 1.00 91.81 169 ARG A CA 1
ATOM 1293 C C . ARG A 1 169 ? -8.962 -2.472 4.612 1.00 91.81 169 ARG A C 1
ATOM 1295 O O . ARG A 1 169 ? -9.715 -1.508 4.649 1.00 91.81 169 ARG A O 1
ATOM 1302 N N . GLU A 1 170 ? -9.409 -3.720 4.465 1.00 91.31 170 GLU A N 1
ATOM 1303 C CA . GLU A 1 170 ? -10.823 -4.074 4.311 1.00 91.31 170 GLU A CA 1
ATOM 1304 C C . GLU A 1 170 ? -11.610 -3.795 5.593 1.00 91.31 170 GLU A C 1
ATOM 1306 O O . GLU A 1 170 ? -12.755 -3.360 5.517 1.00 91.31 170 GLU A O 1
ATOM 1311 N N . HIS A 1 171 ? -10.998 -3.982 6.765 1.00 93.75 171 HIS A N 1
ATOM 1312 C CA . HIS A 1 171 ? -11.631 -3.631 8.036 1.00 93.75 171 HIS A CA 1
ATOM 1313 C C . HIS A 1 171 ? -11.831 -2.119 8.162 1.00 93.75 171 HIS A C 1
ATOM 1315 O O . HIS A 1 171 ? -12.898 -1.669 8.567 1.00 93.75 171 HIS A O 1
ATOM 1321 N N . ILE A 1 172 ? -10.831 -1.327 7.765 1.00 94.00 172 ILE A N 1
ATOM 1322 C CA . ILE A 1 172 ? -10.933 0.137 7.778 1.00 94.00 172 ILE A CA 1
ATOM 1323 C C . ILE A 1 172 ? -11.976 0.619 6.764 1.00 94.00 172 ILE A C 1
ATOM 1325 O O . ILE A 1 172 ? -12.818 1.445 7.103 1.00 94.00 172 ILE A O 1
ATOM 1329 N N . ALA A 1 173 ? -11.970 0.064 5.550 1.00 93.94 173 ALA A N 1
ATOM 1330 C CA . ALA A 1 173 ? -12.986 0.349 4.541 1.00 93.94 173 ALA A CA 1
ATOM 1331 C C . ALA A 1 173 ? -14.397 -0.001 5.032 1.00 93.94 173 ALA A C 1
ATOM 1333 O O . ALA A 1 173 ? -15.321 0.776 4.826 1.00 93.94 173 ALA A O 1
ATOM 1334 N N . LEU A 1 174 ? -14.558 -1.119 5.746 1.00 93.62 174 LEU A N 1
ATOM 1335 C CA . LEU A 1 174 ? -15.837 -1.508 6.332 1.00 93.62 174 LEU A CA 1
ATOM 1336 C C . LEU A 1 174 ? -16.308 -0.522 7.411 1.00 93.62 174 LEU A C 1
ATOM 1338 O O . LEU A 1 174 ? -17.486 -0.189 7.435 1.00 93.62 174 LEU A O 1
ATOM 1342 N N . LEU A 1 175 ? -15.415 -0.030 8.278 1.00 94.38 175 LEU A N 1
ATOM 1343 C CA . LEU A 1 175 ? -15.765 0.993 9.277 1.00 94.38 175 LEU A CA 1
ATOM 1344 C C . LEU A 1 175 ? -16.234 2.297 8.625 1.00 94.38 175 LEU A C 1
ATOM 1346 O O . LEU A 1 175 ? -17.157 2.937 9.121 1.00 94.38 175 LEU A O 1
ATOM 1350 N N . VAL A 1 176 ? -15.601 2.680 7.515 1.00 94.19 176 VAL A N 1
ATOM 1351 C CA . VAL A 1 176 ? -15.980 3.860 6.730 1.00 94.19 176 VAL A CA 1
ATOM 1352 C C . VAL A 1 176 ? -17.330 3.641 6.038 1.00 94.19 176 VAL A C 1
ATOM 1354 O O . VAL A 1 176 ? -18.199 4.504 6.120 1.00 94.19 176 VAL A O 1
ATOM 1357 N N . ASP A 1 177 ? -17.528 2.488 5.392 1.00 94.06 177 ASP A N 1
ATOM 1358 C CA . ASP A 1 177 ? -18.775 2.128 4.699 1.00 94.06 177 ASP A CA 1
ATOM 1359 C C . ASP A 1 177 ? -19.967 2.066 5.667 1.00 94.06 177 ASP A C 1
ATOM 1361 O O . ASP A 1 177 ? -21.039 2.604 5.397 1.00 94.06 177 ASP A O 1
ATOM 1365 N N . LYS A 1 178 ? -19.754 1.463 6.841 1.00 94.00 178 LYS A N 1
ATOM 1366 C CA . LYS A 1 178 ? -20.769 1.254 7.881 1.00 94.00 178 LYS A CA 1
ATOM 1367 C C . LYS A 1 178 ? -20.864 2.374 8.901 1.00 94.00 178 LYS A C 1
ATOM 1369 O O . LYS A 1 178 ? -21.586 2.224 9.877 1.00 94.00 178 LYS A O 1
ATOM 1374 N N . TYR A 1 179 ? -20.203 3.508 8.675 1.00 94.31 179 TYR A N 1
ATOM 1375 C CA . TYR A 1 179 ? -20.063 4.579 9.665 1.00 94.31 179 TYR A CA 1
ATOM 1376 C C . TYR A 1 179 ? -21.394 5.026 10.302 1.00 94.31 179 TYR A C 1
ATOM 1378 O O . TYR A 1 179 ? -21.475 5.195 11.518 1.00 94.31 179 TYR A O 1
ATOM 1386 N N . ASN A 1 180 ? -22.450 5.168 9.494 1.00 95.00 180 ASN A N 1
ATOM 1387 C CA . ASN A 1 180 ? -23.784 5.582 9.951 1.00 95.00 180 ASN A CA 1
ATOM 1388 C C . ASN A 1 180 ? -24.756 4.412 10.175 1.00 95.00 180 ASN A C 1
ATOM 1390 O O . ASN A 1 180 ? -25.885 4.634 10.613 1.00 95.00 180 ASN A O 1
ATOM 1394 N N . ASP A 1 181 ? -24.345 3.187 9.856 1.00 95.50 181 ASP A N 1
ATOM 1395 C CA . ASP A 1 181 ? -25.170 1.998 10.033 1.00 95.50 181 ASP A CA 1
ATOM 1396 C C . ASP A 1 181 ? -25.160 1.577 11.514 1.00 95.50 181 ASP A C 1
ATOM 1398 O O . ASP A 1 181 ? -24.206 1.874 12.242 1.00 95.50 181 ASP A O 1
ATOM 1402 N N . PRO A 1 182 ? -26.203 0.879 11.997 1.00 95.56 182 PRO A N 1
ATOM 1403 C CA . PRO A 1 182 ? -26.217 0.368 13.362 1.00 95.56 182 PRO A CA 1
ATOM 1404 C C . PRO A 1 182 ? -25.108 -0.670 13.561 1.00 95.56 182 PRO A C 1
ATOM 1406 O O . PRO A 1 182 ? -24.783 -1.422 12.636 1.00 95.56 182 PRO A O 1
ATOM 1409 N N . ILE A 1 183 ? -24.571 -0.782 14.780 1.00 93.88 183 ILE A N 1
ATOM 1410 C CA . ILE A 1 183 ? -23.498 -1.742 15.098 1.00 93.88 183 ILE A CA 1
ATOM 1411 C C . ILE A 1 183 ? -23.875 -3.190 14.755 1.00 93.88 183 ILE A C 1
ATOM 1413 O O . ILE A 1 183 ? -23.026 -3.973 14.338 1.00 93.88 183 ILE A O 1
ATOM 1417 N N . THR A 1 184 ? -25.163 -3.535 14.828 1.00 93.31 184 THR A N 1
ATOM 1418 C CA . THR A 1 184 ? -25.709 -4.838 14.405 1.00 93.31 184 THR A CA 1
ATOM 1419 C C . THR A 1 184 ? -25.420 -5.200 12.945 1.00 93.31 184 THR A C 1
ATOM 1421 O O . THR A 1 184 ? -25.348 -6.384 12.625 1.00 93.31 184 THR A O 1
ATOM 1424 N N . SER A 1 185 ? -25.174 -4.221 12.069 1.00 92.94 185 SER A N 1
ATOM 1425 C CA . SER A 1 185 ? -24.747 -4.461 10.681 1.00 92.94 185 SER A CA 1
ATOM 1426 C C . SER A 1 185 ? -23.358 -5.108 10.564 1.00 92.94 185 SER A C 1
ATOM 1428 O O . SER A 1 185 ? -23.015 -5.645 9.510 1.00 92.94 185 SER A O 1
ATOM 1430 N N . MET A 1 186 ? -22.570 -5.101 11.644 1.00 91.06 186 MET A N 1
ATOM 1431 C CA . MET A 1 186 ? -21.216 -5.660 11.696 1.00 91.06 186 MET A CA 1
ATOM 1432 C C . MET A 1 186 ? -21.188 -7.154 12.052 1.00 91.06 186 MET A C 1
ATOM 1434 O O . MET A 1 186 ? -20.122 -7.770 11.989 1.00 91.06 186 MET A O 1
ATOM 1438 N N . ALA A 1 187 ? -22.333 -7.751 12.407 1.00 89.31 187 ALA A N 1
ATOM 1439 C CA . ALA A 1 187 ? -22.418 -9.119 12.924 1.00 89.31 187 ALA A CA 1
ATOM 1440 C C . ALA A 1 187 ? -21.797 -10.166 11.984 1.00 89.31 187 ALA A C 1
ATOM 1442 O O . ALA A 1 187 ? -20.993 -10.989 12.420 1.00 89.31 187 ALA A O 1
ATOM 1443 N N . ASP A 1 188 ? -22.079 -10.075 10.682 1.00 86.69 188 ASP A N 1
ATOM 1444 C CA . ASP A 1 188 ? -21.597 -11.029 9.671 1.00 86.69 188 ASP A CA 1
ATOM 1445 C C . ASP A 1 188 ? -20.078 -10.954 9.424 1.00 86.69 188 ASP A C 1
ATOM 1447 O O . ASP A 1 188 ? -19.506 -11.791 8.721 1.00 86.69 188 ASP A O 1
ATOM 1451 N N . ARG A 1 189 ? -19.415 -9.919 9.951 1.00 83.75 189 ARG A N 1
ATOM 1452 C CA . ARG A 1 189 ? -17.986 -9.634 9.746 1.00 83.75 189 ARG A CA 1
ATOM 1453 C C . ARG A 1 189 ? -17.156 -9.784 11.022 1.00 83.75 189 ARG A C 1
ATOM 1455 O O . ARG A 1 189 ? -15.945 -9.575 10.977 1.00 83.75 189 ARG A O 1
ATOM 1462 N N . SER A 1 190 ? -17.790 -10.160 12.131 1.00 85.75 190 SER A N 1
ATOM 1463 C CA . SER A 1 190 ? -17.126 -10.397 13.409 1.00 85.75 190 SER A CA 1
ATOM 1464 C C . SER A 1 190 ? -16.429 -11.756 13.427 1.00 85.75 190 SER A C 1
ATOM 1466 O O . SER A 1 190 ? -17.009 -12.769 13.036 1.00 85.75 190 SER A O 1
ATOM 1468 N N . LYS A 1 191 ? -15.186 -11.793 13.919 1.00 87.81 191 LYS A N 1
ATOM 1469 C CA . LYS A 1 191 ? -14.525 -13.044 14.322 1.00 87.81 191 LYS A CA 1
ATOM 1470 C C . LYS A 1 191 ? -14.838 -13.418 15.772 1.00 87.81 191 LYS A C 1
ATOM 1472 O O . LYS A 1 191 ? -14.799 -14.599 16.102 1.00 87.81 191 LYS A O 1
ATOM 1477 N N . ALA A 1 192 ? -15.118 -12.431 16.625 1.00 87.25 192 ALA A N 1
ATOM 1478 C CA . ALA A 1 192 ? -15.560 -12.643 18.004 1.00 87.25 192 ALA A CA 1
ATOM 1479 C C . ALA A 1 192 ? -17.067 -12.947 18.082 1.00 87.25 192 ALA A C 1
ATOM 1481 O O . ALA A 1 192 ? -17.813 -12.690 17.131 1.00 87.25 192 ALA A O 1
ATOM 1482 N N . ASP A 1 193 ? -17.528 -13.459 19.227 1.00 91.00 193 ASP A N 1
ATOM 1483 C CA . ASP A 1 193 ? -18.958 -13.670 19.461 1.00 91.00 193 ASP A CA 1
ATOM 1484 C C . ASP A 1 193 ? -19.676 -12.317 19.506 1.00 91.00 193 ASP A C 1
ATOM 1486 O O . ASP A 1 193 ? -19.414 -11.466 20.358 1.00 91.00 193 ASP A O 1
ATOM 1490 N N . PHE A 1 194 ? -20.598 -12.106 18.570 1.00 91.62 194 PHE A N 1
ATOM 1491 C CA . PHE A 1 194 ? -21.305 -10.837 18.459 1.00 91.62 194 PHE A CA 1
ATOM 1492 C C . PHE A 1 194 ? -22.230 -10.565 19.656 1.00 91.62 194 PHE A C 1
ATOM 1494 O O . PHE A 1 194 ? -22.487 -9.410 19.988 1.00 91.62 194 PHE A O 1
ATOM 1501 N N . THR A 1 195 ? -22.683 -11.610 20.353 1.00 92.06 195 THR A N 1
ATOM 1502 C CA . THR A 1 195 ? -23.463 -11.472 21.594 1.00 92.06 195 THR A CA 1
ATOM 1503 C C . THR A 1 195 ? -22.613 -10.857 22.705 1.00 92.06 195 THR A C 1
ATOM 1505 O O . THR A 1 195 ? -23.076 -9.984 23.439 1.00 92.06 195 THR A O 1
ATOM 1508 N N . GLU A 1 196 ? -21.348 -11.275 22.798 1.00 93.06 196 GLU A N 1
ATOM 1509 C CA . GLU A 1 196 ? -20.372 -10.710 23.731 1.00 93.06 196 GLU A CA 1
ATOM 1510 C C . GLU A 1 196 ? -20.072 -9.248 23.376 1.00 93.06 196 GLU A C 1
ATOM 1512 O O . GLU A 1 196 ? -20.111 -8.385 24.251 1.00 93.06 196 GLU A O 1
ATOM 1517 N N . ILE A 1 197 ? -19.892 -8.935 22.088 1.00 92.69 197 ILE A N 1
ATOM 1518 C CA . ILE A 1 197 ? -19.705 -7.555 21.609 1.00 92.69 197 ILE A CA 1
ATOM 1519 C C . ILE A 1 197 ? -20.876 -6.658 22.015 1.00 92.69 197 ILE A C 1
ATOM 1521 O O . ILE A 1 197 ? -20.647 -5.570 22.540 1.00 92.69 197 ILE A O 1
ATOM 1525 N N . LEU A 1 198 ? -22.120 -7.099 21.815 1.00 93.62 198 LEU A N 1
ATOM 1526 C CA . LEU A 1 198 ? -23.290 -6.316 22.219 1.00 93.62 198 LEU A CA 1
ATOM 1527 C C . LEU A 1 198 ? -23.320 -6.082 23.731 1.00 93.62 198 LEU A C 1
ATOM 1529 O O . LEU A 1 198 ? -23.574 -4.961 24.156 1.00 93.62 198 LEU A O 1
ATOM 1533 N N . SER A 1 199 ? -22.969 -7.086 24.539 1.00 93.06 199 SER A N 1
ATOM 1534 C CA . SER A 1 199 ? -22.889 -6.914 25.995 1.00 93.06 199 SER A CA 1
ATOM 1535 C C . SER A 1 199 ? -21.822 -5.892 26.419 1.00 93.06 199 SER A C 1
ATOM 1537 O O . SER A 1 199 ? -22.031 -5.119 27.354 1.00 93.06 199 SER A O 1
ATOM 1539 N N . LEU A 1 200 ? -20.696 -5.835 25.699 1.00 93.44 200 LEU A N 1
ATOM 1540 C CA . LEU A 1 200 ? -19.631 -4.857 25.926 1.00 93.44 200 LEU A CA 1
ATOM 1541 C C . LEU A 1 200 ? -20.078 -3.442 25.537 1.00 93.44 200 LEU A C 1
ATOM 1543 O O . LEU A 1 200 ? -19.822 -2.495 26.280 1.00 93.44 200 LEU A O 1
ATOM 1547 N N . VAL A 1 201 ? -20.781 -3.299 24.412 1.00 93.44 201 VAL A N 1
ATOM 1548 C CA . VAL A 1 201 ? -21.383 -2.031 23.966 1.00 93.44 201 VAL A CA 1
ATOM 1549 C C . VAL A 1 201 ? -22.420 -1.544 24.984 1.00 93.44 201 VAL A C 1
ATOM 1551 O O . VAL A 1 201 ? -22.367 -0.395 25.417 1.00 93.44 201 VAL A O 1
ATOM 1554 N N . GLU A 1 202 ? -23.296 -2.431 25.456 1.00 94.25 202 GLU A N 1
ATOM 1555 C CA . GLU A 1 202 ? -24.292 -2.126 26.490 1.00 94.25 202 GLU A CA 1
ATOM 1556 C C . GLU A 1 202 ? -23.653 -1.707 27.817 1.00 94.25 202 GLU A C 1
ATOM 1558 O O . GLU A 1 202 ? -24.123 -0.773 28.471 1.00 94.25 202 GLU A O 1
ATOM 1563 N N . SER A 1 203 ? -22.534 -2.331 28.197 1.00 92.31 203 SER A N 1
ATOM 1564 C CA . SER A 1 203 ? -21.790 -1.953 29.405 1.00 92.31 203 SER A CA 1
ATOM 1565 C C . SER A 1 203 ? -21.204 -0.536 29.345 1.00 92.31 203 SER A C 1
ATOM 1567 O O . SER A 1 203 ? -21.013 0.088 30.389 1.00 92.31 203 SER A O 1
ATOM 1569 N N . ALA A 1 204 ? -20.976 -0.005 28.138 1.00 91.19 204 ALA A N 1
ATOM 1570 C CA . ALA A 1 204 ? -20.542 1.371 27.904 1.00 91.19 204 ALA A CA 1
ATOM 1571 C C . ALA A 1 204 ? -21.712 2.376 27.841 1.00 91.19 204 ALA A C 1
ATOM 1573 O O . ALA A 1 204 ? -21.490 3.565 27.633 1.00 91.19 204 ALA A O 1
ATOM 1574 N N . GLY A 1 205 ? -22.956 1.926 28.051 1.00 91.38 205 GLY A N 1
ATOM 1575 C CA . GLY A 1 205 ? -24.152 2.773 28.012 1.00 91.38 205 GLY A CA 1
ATOM 1576 C C . GLY A 1 205 ? -24.741 2.977 26.614 1.00 91.38 205 GLY A C 1
ATOM 1577 O O . GLY A 1 205 ? -25.598 3.842 26.445 1.00 91.38 205 GLY A O 1
ATOM 1578 N N . LEU A 1 206 ? -24.295 2.185 25.639 1.00 93.50 206 LEU A N 1
ATOM 1579 C CA . LEU A 1 206 ? -24.779 2.182 24.260 1.00 93.50 206 LEU A CA 1
ATOM 1580 C C . LEU A 1 206 ? -25.754 1.013 24.028 1.00 93.50 206 LEU A C 1
ATOM 1582 O O . LEU A 1 206 ? -26.029 0.214 24.918 1.00 93.50 206 LEU A O 1
ATOM 1586 N N . ASN A 1 207 ? -26.311 0.902 22.830 1.00 92.44 207 ASN A N 1
ATOM 1587 C CA . ASN A 1 207 ? -27.261 -0.127 22.431 1.00 92.44 207 ASN A CA 1
ATOM 1588 C C . ASN A 1 207 ? -26.956 -0.653 21.015 1.00 92.44 207 ASN A C 1
ATOM 1590 O O . ASN A 1 207 ? -26.233 -0.042 20.233 1.00 92.44 207 ASN A O 1
ATOM 1594 N N . GLY A 1 208 ? -27.539 -1.800 20.649 1.00 87.56 208 GLY A N 1
ATOM 1595 C CA . GLY A 1 208 ? -27.306 -2.432 19.340 1.00 87.56 208 GLY A CA 1
ATOM 1596 C C . GLY A 1 208 ? -27.830 -1.656 18.117 1.00 87.56 208 GLY A C 1
ATOM 1597 O O . GLY A 1 208 ? -27.513 -2.018 16.979 1.00 87.56 208 GLY A O 1
ATOM 1598 N N . SER A 1 209 ? -28.647 -0.619 18.329 1.00 92.19 209 SER A N 1
ATOM 1599 C CA . SER A 1 209 ? -29.119 0.284 17.272 1.00 92.19 209 SER A CA 1
ATOM 1600 C C . SER A 1 209 ? -28.276 1.548 17.121 1.00 92.19 209 SER A C 1
ATOM 1602 O O . SER A 1 209 ? -28.454 2.247 16.124 1.00 92.19 209 SER A O 1
ATOM 1604 N N . ASP A 1 210 ? -27.360 1.822 18.052 1.00 95.25 210 ASP A N 1
ATOM 1605 C CA . ASP A 1 210 ? -26.452 2.956 17.939 1.00 95.25 210 ASP A CA 1
ATOM 1606 C C . ASP A 1 210 ? -25.528 2.764 16.738 1.00 95.25 210 ASP A C 1
ATOM 1608 O O . ASP A 1 210 ? -25.160 1.643 16.351 1.00 95.25 210 ASP A O 1
ATOM 1612 N N . SER A 1 211 ? -25.191 3.887 16.109 1.00 95.88 211 SER A N 1
ATOM 1613 C CA . SER A 1 211 ? -24.383 3.880 14.893 1.00 95.88 211 SER A CA 1
ATOM 1614 C C . SER A 1 211 ? -22.956 3.416 15.177 1.00 95.88 211 SER A C 1
ATOM 1616 O O . SER A 1 211 ? -22.419 3.642 16.266 1.00 95.88 211 SER A O 1
ATOM 1618 N N . VAL A 1 212 ? -22.293 2.837 14.174 1.00 95.75 212 VAL A N 1
ATOM 1619 C CA . VAL A 1 212 ? -20.860 2.512 14.251 1.00 95.75 212 VAL A CA 1
ATOM 1620 C C . VAL A 1 212 ? -20.055 3.736 14.693 1.00 95.75 212 VAL A C 1
ATOM 1622 O O . VAL A 1 212 ? -19.208 3.606 15.570 1.00 95.75 212 VAL A O 1
ATOM 1625 N N . SER A 1 213 ? -20.363 4.933 14.187 1.00 95.31 213 SER A N 1
ATOM 1626 C CA . SER A 1 213 ? -19.689 6.180 14.575 1.00 95.31 213 SER A CA 1
ATOM 1627 C C . SER A 1 213 ? -19.748 6.498 16.075 1.00 95.31 213 SER A C 1
ATOM 1629 O O . SER A 1 213 ? -18.781 7.014 16.646 1.00 95.31 213 SER A O 1
ATOM 1631 N N . GLU A 1 214 ? -20.869 6.181 16.720 1.00 94.81 214 GLU A N 1
ATOM 1632 C CA . GLU A 1 214 ? -21.107 6.439 18.137 1.00 94.81 214 GLU A CA 1
ATOM 1633 C C . GLU A 1 214 ? -20.390 5.397 18.992 1.00 94.81 214 GLU A C 1
ATOM 1635 O O . GLU A 1 214 ? -19.670 5.751 19.924 1.00 94.81 214 GLU A O 1
ATOM 1640 N N . VAL A 1 215 ? -20.448 4.126 18.581 1.00 95.81 215 VAL A N 1
ATOM 1641 C CA . VAL A 1 215 ? -19.673 3.043 19.200 1.00 95.81 215 VAL A CA 1
ATOM 1642 C C . VAL A 1 215 ? -18.167 3.273 19.056 1.00 95.81 215 VAL A C 1
ATOM 1644 O O . VAL A 1 215 ? -17.413 3.008 19.987 1.00 95.81 215 VAL A O 1
ATOM 1647 N N . MET A 1 216 ? -17.699 3.816 17.929 1.00 95.56 216 MET A N 1
ATOM 1648 C CA . MET A 1 216 ? -16.289 4.181 17.759 1.00 95.56 216 MET A CA 1
ATOM 1649 C C . MET A 1 216 ? -15.853 5.267 18.752 1.00 95.56 216 MET A C 1
ATOM 1651 O O . MET A 1 216 ? -14.700 5.272 19.182 1.00 95.56 216 MET A O 1
ATOM 1655 N N . LYS A 1 217 ? -16.760 6.181 19.114 1.00 94.75 217 LYS A N 1
ATOM 1656 C CA . LYS A 1 217 ? -16.482 7.321 19.992 1.00 94.75 217 LYS A CA 1
ATOM 1657 C C . LYS A 1 217 ? -16.581 6.973 21.478 1.00 94.75 217 LYS A C 1
ATOM 1659 O O . LYS A 1 217 ? -15.666 7.293 22.224 1.00 94.75 217 LYS A O 1
ATOM 1664 N N . GLU A 1 218 ? -17.681 6.349 21.884 1.00 94.56 218 GLU A N 1
ATOM 1665 C CA . GLU A 1 218 ? -18.047 6.142 23.294 1.00 94.56 218 GLU A CA 1
ATOM 1666 C C . GLU A 1 218 ? -17.912 4.672 23.732 1.00 94.56 218 GLU A C 1
ATOM 1668 O O . GLU A 1 218 ? -17.972 4.362 24.920 1.00 94.56 218 GLU A O 1
ATOM 1673 N N . GLY A 1 219 ? -17.729 3.746 22.786 1.00 93.69 219 GLY A N 1
ATOM 1674 C CA . GLY A 1 219 ? -17.582 2.326 23.083 1.00 93.69 219 GLY A CA 1
ATOM 1675 C C . GLY A 1 219 ? -16.216 1.970 23.684 1.00 93.69 219 GLY A C 1
ATOM 1676 O O . GLY A 1 219 ? -15.286 2.788 23.684 1.00 93.69 219 GLY A O 1
ATOM 1677 N N . PRO A 1 220 ? -16.062 0.723 24.172 1.00 94.62 220 PRO A N 1
ATOM 1678 C CA . PRO A 1 220 ? -14.807 0.243 24.731 1.00 94.62 220 PRO A CA 1
ATOM 1679 C C . PRO A 1 220 ? -13.628 0.423 23.769 1.00 94.62 220 PRO A C 1
ATOM 1681 O O . PRO A 1 220 ? -13.693 0.090 22.583 1.00 94.62 220 PRO A O 1
ATOM 1684 N N . ARG A 1 221 ? -12.515 0.917 24.305 1.00 94.38 221 ARG A N 1
ATOM 1685 C CA . ARG A 1 221 ? -11.287 1.150 23.546 1.00 94.38 221 ARG A CA 1
ATOM 1686 C C . ARG A 1 221 ? -10.760 -0.156 22.947 1.00 94.38 221 ARG A C 1
ATOM 1688 O O . ARG A 1 221 ? -10.521 -1.119 23.667 1.00 94.38 221 ARG A O 1
ATOM 1695 N N . GLY A 1 222 ? -10.550 -0.186 21.635 1.00 94.38 222 GLY A N 1
ATOM 1696 C CA . GLY A 1 222 ? -10.102 -1.376 20.910 1.00 94.38 222 GLY A CA 1
ATOM 1697 C C . GLY A 1 222 ? -11.208 -2.368 20.553 1.00 94.38 222 GLY A C 1
ATOM 1698 O O . GLY A 1 222 ? -10.888 -3.447 20.051 1.00 94.38 222 GLY A O 1
ATOM 1699 N N . LEU A 1 223 ? -12.486 -2.027 20.769 1.00 95.38 223 LEU A N 1
ATOM 1700 C CA . LEU A 1 223 ? -13.611 -2.929 20.501 1.00 95.38 223 LEU A CA 1
ATOM 1701 C C . LEU A 1 223 ? -13.617 -3.441 19.059 1.00 95.38 223 LEU A C 1
ATOM 1703 O O . LEU A 1 223 ? -13.852 -4.624 18.837 1.00 95.38 223 LEU A O 1
ATOM 1707 N N . PHE A 1 224 ? -13.348 -2.587 18.071 1.00 95.19 224 PHE A N 1
ATOM 1708 C CA . PHE A 1 224 ? -13.371 -3.019 16.672 1.00 95.19 224 PHE A CA 1
ATOM 1709 C C . PHE A 1 224 ? -12.156 -3.877 16.321 1.00 95.19 224 PHE A C 1
ATOM 1711 O O . PHE A 1 224 ? -12.276 -4.814 15.536 1.00 95.19 224 PHE A O 1
ATOM 1718 N N . THR A 1 225 ? -11.012 -3.651 16.969 1.00 94.44 225 THR A N 1
ATOM 1719 C CA . THR A 1 225 ? -9.882 -4.584 16.886 1.00 94.44 225 THR A CA 1
ATOM 1720 C C . THR A 1 225 ? -10.267 -5.953 17.439 1.00 94.44 225 THR A C 1
ATOM 1722 O O . THR A 1 225 ? -10.000 -6.966 16.791 1.00 94.44 225 THR A O 1
ATOM 1725 N N . TYR A 1 226 ? -10.957 -6.001 18.579 1.00 94.19 226 TYR A N 1
ATOM 1726 C CA . TYR A 1 226 ? -11.485 -7.244 19.138 1.00 94.19 226 TYR A CA 1
ATOM 1727 C C . TYR A 1 226 ? -12.531 -7.897 18.220 1.00 94.19 226 TYR A C 1
ATOM 1729 O O . TYR A 1 226 ? -12.440 -9.094 17.958 1.00 94.19 226 TYR A O 1
ATOM 1737 N N . LEU A 1 227 ? -13.445 -7.121 17.633 1.00 94.50 227 LEU A N 1
ATOM 1738 C CA . LEU A 1 227 ? -14.446 -7.602 16.675 1.00 94.50 227 LEU A CA 1
ATOM 1739 C C . LEU A 1 227 ? -13.791 -8.293 15.469 1.00 94.50 227 LEU A C 1
ATOM 1741 O O . LEU A 1 227 ? -14.178 -9.404 15.105 1.00 94.50 227 LEU A O 1
ATOM 1745 N N . PHE A 1 228 ? -12.775 -7.671 14.865 1.00 93.38 228 PHE A N 1
ATOM 1746 C CA . PHE A 1 228 ? -12.127 -8.191 13.654 1.00 93.38 228 PHE A CA 1
ATOM 1747 C C . PHE A 1 228 ? -11.090 -9.286 13.914 1.00 93.38 228 PHE A C 1
ATOM 1749 O O . PHE A 1 228 ? -10.841 -10.119 13.039 1.00 93.38 228 PHE A O 1
ATOM 1756 N N . SER A 1 229 ? -10.460 -9.295 15.091 1.00 90.62 229 SER A N 1
ATOM 1757 C CA . SER A 1 229 ? -9.346 -10.203 15.397 1.00 90.62 229 SER A CA 1
ATOM 1758 C C . SER A 1 229 ? -9.669 -11.291 16.422 1.00 90.62 229 SER A C 1
ATOM 1760 O O . SER A 1 229 ? -8.940 -12.278 16.497 1.00 90.62 229 SER A O 1
ATOM 1762 N N . GLY A 1 230 ? -10.732 -11.125 17.211 1.00 90.38 230 GLY A N 1
ATOM 1763 C CA . GLY A 1 230 ? -11.034 -11.952 18.381 1.00 90.38 230 GLY A CA 1
ATOM 1764 C C . GLY A 1 230 ? -10.166 -11.654 19.608 1.00 90.38 230 GLY A C 1
ATOM 1765 O O . GLY A 1 230 ? -10.247 -12.379 20.597 1.00 90.38 230 GLY A O 1
ATOM 1766 N N . ARG A 1 231 ? -9.298 -10.633 19.560 1.00 89.75 231 ARG A N 1
ATOM 1767 C CA . ARG A 1 231 ? -8.353 -10.299 20.636 1.00 89.75 231 ARG A CA 1
ATOM 1768 C C . ARG A 1 231 ? -8.267 -8.797 20.867 1.00 89.75 231 ARG A C 1
ATOM 1770 O O . ARG A 1 231 ? -8.347 -7.999 19.939 1.00 89.75 231 ARG A O 1
ATOM 1777 N N . TRP A 1 232 ? -8.093 -8.416 22.126 1.00 91.75 232 TRP A N 1
ATOM 1778 C CA . TRP A 1 232 ? -7.901 -7.019 22.498 1.00 91.75 232 TRP A CA 1
ATOM 1779 C C . TRP A 1 232 ? -6.487 -6.546 22.133 1.00 91.75 232 TRP A C 1
ATOM 1781 O O . TRP A 1 232 ? -5.539 -7.324 22.277 1.00 91.75 232 TRP A O 1
ATOM 1791 N N . PRO A 1 233 ? -6.323 -5.291 21.680 1.00 90.56 233 PRO A N 1
ATOM 1792 C CA . PRO A 1 233 ? -5.004 -4.700 21.498 1.00 90.56 233 PRO A CA 1
ATOM 1793 C C . PRO A 1 233 ? -4.311 -4.524 22.855 1.00 90.56 233 PRO A C 1
ATOM 1795 O O . PRO A 1 233 ? -4.953 -4.161 23.842 1.00 90.56 233 PRO A O 1
ATOM 1798 N N . SER A 1 234 ? -3.002 -4.768 22.923 1.00 80.88 234 SER A N 1
ATOM 1799 C CA . SER A 1 234 ? -2.241 -4.571 24.160 1.00 80.88 234 SER A CA 1
ATOM 1800 C C . SER A 1 234 ? -1.633 -3.169 24.194 1.00 80.88 234 SER A C 1
ATOM 1802 O O . SER A 1 234 ? -0.865 -2.812 23.304 1.00 80.88 234 SER A O 1
ATOM 1804 N N . GLU A 1 235 ? -1.894 -2.391 25.245 1.00 57.44 235 GLU A N 1
ATOM 1805 C CA . GLU A 1 235 ? -1.350 -1.027 25.401 1.00 57.44 235 GLU A CA 1
ATOM 1806 C C . GLU A 1 235 ? 0.189 -0.978 25.573 1.00 57.44 235 GLU A C 1
ATOM 1808 O O . GLU A 1 235 ? 0.795 0.092 25.532 1.00 57.44 235 GLU A O 1
ATOM 1813 N N . SER A 1 236 ? 0.845 -2.132 25.742 1.00 46.97 236 SER A N 1
ATOM 1814 C CA . SER A 1 236 ? 2.229 -2.255 26.223 1.00 46.97 236 SER A CA 1
ATOM 1815 C C . SER A 1 236 ? 3.336 -1.871 25.226 1.00 46.97 236 SER A C 1
ATOM 1817 O O . SER A 1 236 ? 4.498 -1.847 25.624 1.00 46.97 236 SER A O 1
ATOM 1819 N N . SER A 1 237 ? 3.044 -1.574 23.958 1.00 43.78 237 SER A N 1
ATOM 1820 C CA . SER A 1 237 ? 4.097 -1.354 22.942 1.00 43.78 237 SER A CA 1
ATOM 1821 C C . SER A 1 237 ? 4.349 0.121 22.592 1.00 43.78 237 SER A C 1
ATOM 1823 O O . SER A 1 237 ? 5.267 0.430 21.835 1.00 43.78 237 SER A O 1
ATOM 1825 N N . ALA A 1 238 ? 3.574 1.055 23.153 1.00 40.34 238 ALA A N 1
ATOM 1826 C CA . ALA A 1 238 ? 3.630 2.471 22.771 1.00 40.34 238 ALA A CA 1
ATOM 1827 C C . ALA A 1 238 ? 4.838 3.250 23.331 1.00 40.34 238 ALA A C 1
ATOM 1829 O O . ALA A 1 238 ? 5.129 4.344 22.849 1.00 40.34 238 ALA A O 1
ATOM 1830 N N . VAL A 1 239 ? 5.529 2.727 24.351 1.00 34.06 239 VAL A N 1
ATOM 1831 C CA . VAL A 1 239 ? 6.527 3.505 25.111 1.00 34.06 239 VAL A CA 1
ATOM 1832 C C . VAL A 1 239 ? 7.938 3.439 24.508 1.00 34.06 239 VAL A C 1
ATOM 1834 O O . VAL A 1 239 ? 8.670 4.416 24.617 1.00 34.06 239 VAL A O 1
ATOM 1837 N N . ASP A 1 240 ? 8.288 2.390 23.758 1.00 34.00 240 ASP A N 1
ATOM 1838 C CA . ASP A 1 240 ? 9.645 2.249 23.191 1.00 34.00 240 ASP A CA 1
ATOM 1839 C C . ASP A 1 240 ? 9.799 2.773 21.750 1.00 34.00 240 ASP A C 1
ATOM 1841 O O . ASP A 1 240 ? 10.900 2.759 21.204 1.00 34.00 240 ASP A O 1
ATOM 1845 N N . THR A 1 241 ? 8.732 3.289 21.124 1.00 38.19 241 THR A N 1
ATOM 1846 C CA . THR A 1 241 ? 8.786 3.768 19.719 1.00 38.19 241 THR A CA 1
ATOM 1847 C C . THR A 1 241 ? 8.739 5.299 19.586 1.00 38.19 241 THR A C 1
ATOM 1849 O O . THR A 1 241 ? 8.786 5.831 18.481 1.00 38.19 241 THR A O 1
ATOM 1852 N N . LEU A 1 242 ? 8.671 6.040 20.699 1.00 36.16 242 LEU A N 1
ATOM 1853 C CA . LEU A 1 242 ? 8.557 7.508 20.704 1.00 36.16 242 LEU A CA 1
ATOM 1854 C C . LEU A 1 242 ? 9.885 8.232 20.954 1.00 36.16 242 LEU A C 1
ATOM 1856 O O . LEU A 1 242 ? 9.898 9.308 21.535 1.00 36.16 242 LEU A O 1
ATOM 1860 N N . VAL A 1 243 ? 11.003 7.680 20.488 1.00 34.97 243 VAL A N 1
ATOM 1861 C CA . VAL A 1 243 ? 12.210 8.459 20.187 1.00 34.97 243 VAL A CA 1
ATOM 1862 C C . VAL A 1 243 ? 12.915 7.765 19.029 1.00 34.97 243 VAL A C 1
ATOM 1864 O O . VAL A 1 243 ? 13.695 6.858 19.263 1.00 34.97 243 VAL A O 1
ATOM 1867 N N . ILE A 1 244 ? 12.627 8.159 17.792 1.00 32.81 244 ILE A N 1
ATOM 1868 C CA . ILE A 1 244 ? 13.605 8.245 16.700 1.00 32.81 244 ILE A CA 1
ATOM 1869 C C . ILE A 1 244 ? 13.011 9.208 15.671 1.00 32.81 244 ILE A C 1
ATOM 1871 O O . ILE A 1 244 ? 11.851 9.116 15.270 1.00 32.81 244 ILE A O 1
ATOM 1875 N N . GLU A 1 245 ? 13.835 10.189 15.337 1.00 31.20 245 GLU A N 1
ATOM 1876 C CA . GLU A 1 245 ? 13.633 11.221 14.336 1.00 31.20 245 GLU A CA 1
ATOM 1877 C C . GLU A 1 245 ? 13.235 10.637 12.972 1.00 31.20 245 GLU A C 1
ATOM 1879 O O . GLU A 1 245 ? 13.446 9.461 12.683 1.00 31.20 245 GLU A O 1
ATOM 1884 N N . ALA A 1 246 ? 12.653 11.499 12.135 1.00 28.58 246 ALA A N 1
ATOM 1885 C CA . ALA A 1 246 ? 12.327 11.255 10.735 1.00 28.58 246 ALA A CA 1
ATOM 1886 C C . ALA A 1 246 ? 13.257 10.224 10.057 1.00 28.58 246 ALA A C 1
ATOM 1888 O O . ALA A 1 246 ? 14.466 10.463 9.987 1.00 28.58 246 ALA A O 1
ATOM 1889 N N . PRO A 1 247 ? 12.728 9.122 9.494 1.00 34.09 247 PRO A N 1
ATOM 1890 C CA . PRO A 1 247 ? 13.567 8.200 8.753 1.00 34.09 247 PRO A CA 1
ATOM 1891 C C . PRO A 1 247 ? 13.955 8.816 7.405 1.00 34.09 247 PRO A C 1
ATOM 1893 O O . PRO A 1 247 ? 13.226 8.736 6.414 1.00 34.09 247 PRO A O 1
ATOM 1896 N N . LEU A 1 248 ? 15.151 9.409 7.380 1.00 31.50 248 LEU A N 1
ATOM 1897 C CA . LEU A 1 248 ? 16.135 9.020 6.378 1.00 31.50 248 LEU A CA 1
ATOM 1898 C C . LEU A 1 248 ? 16.151 7.490 6.314 1.00 31.50 248 LEU A C 1
ATOM 1900 O O . LEU A 1 248 ? 16.107 6.815 7.340 1.00 31.50 248 LEU A O 1
ATOM 1904 N N . GLU A 1 249 ? 16.151 6.971 5.096 1.00 37.41 249 GLU A N 1
ATOM 1905 C CA . GLU A 1 249 ? 16.328 5.557 4.801 1.00 37.41 249 GLU A CA 1
ATOM 1906 C C . GLU A 1 249 ? 17.482 4.979 5.634 1.00 37.41 249 GLU A C 1
ATOM 1908 O O . GLU A 1 249 ? 18.633 5.323 5.388 1.00 37.41 249 GLU A O 1
ATOM 1913 N N . ASP A 1 250 ? 17.193 4.104 6.597 1.00 30.98 250 ASP A N 1
ATOM 1914 C CA . ASP A 1 250 ? 18.118 3.038 6.971 1.00 30.98 250 ASP A CA 1
ATOM 1915 C C . ASP A 1 250 ? 17.392 1.912 7.712 1.00 30.98 250 ASP A C 1
ATOM 1917 O O . ASP A 1 250 ? 16.372 2.083 8.382 1.00 30.98 250 ASP A O 1
ATOM 1921 N N . HIS A 1 251 ? 17.918 0.722 7.507 1.00 31.34 251 HIS A N 1
ATOM 1922 C CA . HIS A 1 251 ? 17.384 -0.556 7.896 1.00 31.34 251 HIS A CA 1
ATOM 1923 C C . HIS A 1 251 ? 17.307 -0.748 9.418 1.00 31.34 251 HIS A C 1
ATOM 1925 O O . HIS A 1 251 ? 18.262 -0.529 10.150 1.00 31.34 251 HIS A O 1
ATOM 1931 N N . GLY A 1 252 ? 16.155 -1.272 9.844 1.00 29.20 252 GLY A N 1
ATOM 1932 C CA . GLY A 1 252 ? 15.975 -2.311 10.860 1.00 29.20 252 GLY A CA 1
ATOM 1933 C C . GLY A 1 252 ? 16.869 -2.329 12.103 1.00 29.20 252 GLY A C 1
ATOM 1934 O O . GLY A 1 252 ? 18.029 -2.729 12.050 1.00 29.20 252 GLY A O 1
ATOM 1935 N N . LYS A 1 253 ? 16.233 -2.167 13.268 1.00 31.11 253 LYS A N 1
ATOM 1936 C CA . LYS A 1 253 ? 16.624 -2.912 14.470 1.00 31.11 253 LYS A CA 1
ATOM 1937 C C . LYS A 1 253 ? 15.424 -3.142 15.392 1.00 31.11 253 LYS A C 1
ATOM 1939 O O . LYS A 1 253 ? 15.067 -2.273 16.175 1.00 31.11 253 LYS A O 1
ATOM 1944 N N . SER A 1 254 ? 14.839 -4.338 15.331 1.00 30.91 254 SER A N 1
ATOM 1945 C CA . SER A 1 254 ? 14.191 -4.956 16.491 1.00 30.91 254 SER A CA 1
ATOM 1946 C C . SER A 1 254 ? 14.903 -6.270 16.791 1.00 30.91 254 SER A C 1
ATOM 1948 O O . SER A 1 254 ? 15.311 -7.013 15.901 1.00 30.91 254 SER A O 1
ATOM 1950 N N . THR A 1 255 ? 15.103 -6.509 18.074 1.00 37.75 255 THR A N 1
ATOM 1951 C CA . THR A 1 255 ? 15.878 -7.582 18.686 1.00 37.75 255 THR A CA 1
ATOM 1952 C C . THR A 1 255 ? 15.278 -8.970 18.457 1.00 37.75 255 THR A C 1
ATOM 1954 O O . THR A 1 255 ? 14.589 -9.522 19.302 1.00 37.75 255 THR A O 1
ATOM 1957 N N . SER A 1 256 ? 15.645 -9.570 17.338 1.00 36.47 256 SER A N 1
ATOM 1958 C CA . SER A 1 256 ? 16.208 -10.919 17.284 1.00 36.47 256 SER A CA 1
ATOM 1959 C C . SER A 1 256 ? 17.506 -10.741 16.511 1.00 36.47 256 SER A C 1
ATOM 1961 O O . SER A 1 256 ? 17.489 -9.997 15.530 1.00 36.47 256 SER A O 1
ATOM 1963 N N . ILE A 1 257 ? 18.633 -11.323 16.924 1.00 47.69 257 ILE A N 1
ATOM 1964 C CA . ILE A 1 257 ? 19.812 -11.295 16.049 1.00 47.69 257 ILE A CA 1
ATOM 1965 C C . ILE A 1 257 ? 19.376 -12.033 14.779 1.00 47.69 257 ILE A C 1
ATOM 1967 O O . ILE A 1 257 ? 19.173 -13.245 14.790 1.00 47.69 257 ILE A O 1
ATOM 1971 N N . ASP A 1 258 ? 19.104 -11.278 13.716 1.00 51.28 258 ASP A N 1
ATOM 1972 C CA . ASP A 1 258 ? 18.630 -11.790 12.437 1.00 51.28 258 ASP A CA 1
ATOM 1973 C C . ASP A 1 258 ? 19.846 -12.390 11.730 1.00 51.28 258 ASP A C 1
ATOM 1975 O O . ASP A 1 258 ? 20.436 -11.804 10.822 1.00 51.28 258 ASP A O 1
ATOM 1979 N N . ILE A 1 259 ? 20.304 -13.530 12.257 1.00 60.72 259 ILE A N 1
ATOM 1980 C CA . ILE A 1 259 ? 21.439 -14.268 11.723 1.00 60.72 259 ILE A CA 1
ATOM 1981 C C . ILE A 1 259 ? 20.996 -14.807 10.371 1.00 60.72 259 ILE A C 1
ATOM 1983 O O . ILE A 1 259 ? 20.164 -15.712 10.260 1.00 60.72 259 ILE A O 1
ATOM 1987 N N . LYS A 1 260 ? 21.520 -14.193 9.320 1.00 64.25 260 LYS A N 1
ATOM 1988 C CA . LYS A 1 260 ? 21.289 -14.580 7.932 1.00 64.25 260 LYS A CA 1
ATOM 1989 C C . LYS A 1 260 ? 22.527 -15.302 7.428 1.00 64.25 260 LYS A C 1
ATOM 1991 O O . LYS A 1 260 ? 23.611 -15.185 7.988 1.00 64.25 260 LYS A O 1
ATOM 1996 N N . GLY A 1 261 ? 22.406 -15.984 6.292 1.00 60.78 261 GLY A N 1
ATOM 1997 C CA . GLY A 1 261 ? 23.571 -16.583 5.631 1.00 60.78 261 GLY A CA 1
ATOM 1998 C C . GLY A 1 261 ? 24.682 -15.572 5.286 1.00 60.78 261 GLY A C 1
ATOM 1999 O O . GLY A 1 261 ? 25.812 -15.971 5.041 1.00 60.78 261 GLY A O 1
ATOM 2000 N N . SER A 1 262 ? 24.396 -14.267 5.268 1.00 67.69 262 SER A N 1
ATOM 2001 C CA . SER A 1 262 ? 25.385 -13.209 5.025 1.00 67.69 262 SER A CA 1
ATOM 2002 C C . SER A 1 262 ? 26.132 -12.726 6.272 1.00 67.69 262 SER A C 1
ATOM 2004 O O . SER A 1 262 ? 27.043 -11.918 6.121 1.00 67.69 262 SER A O 1
ATOM 2006 N N . THR A 1 263 ? 25.752 -13.165 7.475 1.00 79.50 263 THR A N 1
ATOM 2007 C CA . THR A 1 263 ? 26.437 -12.800 8.725 1.00 79.50 263 THR A CA 1
ATOM 2008 C C . THR A 1 263 ? 27.862 -13.359 8.711 1.00 79.50 263 THR A C 1
ATOM 2010 O O . THR A 1 263 ? 28.050 -14.516 8.326 1.00 79.50 263 THR A O 1
ATOM 2013 N N . SER A 1 264 ? 28.866 -12.555 9.076 1.00 82.75 264 SER A N 1
ATOM 2014 C CA . SER A 1 264 ? 30.266 -12.998 9.132 1.00 82.75 264 SER A CA 1
ATOM 2015 C C . SER A 1 264 ? 30.657 -13.535 10.507 1.00 82.75 264 SER A C 1
ATOM 2017 O O . SER A 1 264 ? 30.048 -13.200 11.522 1.00 82.75 264 SER A O 1
ATOM 2019 N N . LEU A 1 265 ? 31.714 -14.350 10.555 1.00 79.44 265 LEU A N 1
ATOM 2020 C CA . LEU A 1 265 ? 32.281 -14.855 11.812 1.00 79.44 265 LEU A CA 1
ATOM 2021 C C . LEU A 1 265 ? 32.699 -13.729 12.773 1.00 79.44 265 LEU A C 1
ATOM 2023 O O . LEU A 1 265 ? 32.582 -13.896 13.982 1.00 79.44 265 LEU A O 1
ATOM 2027 N N . SER A 1 266 ? 33.111 -12.566 12.259 1.00 79.88 266 SER A N 1
ATOM 2028 C CA . SER A 1 266 ? 33.374 -11.358 13.054 1.00 79.88 266 SER A CA 1
ATOM 2029 C C . SER A 1 266 ? 32.164 -10.911 13.876 1.00 79.88 266 SER A C 1
ATOM 2031 O O . SER A 1 266 ? 32.299 -10.546 15.045 1.00 79.88 266 SER A O 1
ATOM 2033 N N . ASP A 1 267 ? 30.975 -10.976 13.282 1.00 78.94 267 ASP A N 1
ATOM 2034 C CA . ASP A 1 267 ? 29.739 -10.501 13.902 1.00 78.94 267 ASP A CA 1
ATOM 2035 C C . ASP A 1 267 ? 29.276 -11.487 14.983 1.00 78.94 267 ASP A C 1
ATOM 2037 O O . ASP A 1 267 ? 28.771 -11.088 16.033 1.00 78.94 267 ASP A O 1
ATOM 2041 N N . ILE A 1 268 ? 29.535 -12.779 14.759 1.00 79.75 268 ILE A N 1
ATOM 2042 C CA . ILE A 1 268 ? 29.282 -13.851 15.727 1.00 79.75 268 ILE A CA 1
ATOM 2043 C C . ILE A 1 268 ? 30.271 -13.766 16.889 1.00 79.75 268 ILE A C 1
ATOM 2045 O O . ILE A 1 268 ? 29.850 -13.813 18.037 1.00 79.75 268 ILE A O 1
ATOM 2049 N N . SER A 1 269 ? 31.558 -13.524 16.623 1.00 78.62 269 SER A N 1
ATOM 2050 C CA . SER A 1 269 ? 32.574 -13.359 17.676 1.00 78.62 269 SER A CA 1
ATOM 2051 C C . SER A 1 269 ? 32.286 -12.195 18.628 1.00 78.62 269 SER A C 1
ATOM 2053 O O . SER A 1 269 ? 32.717 -12.211 19.772 1.00 78.62 269 SER A O 1
ATOM 2055 N N . SER A 1 270 ? 31.530 -11.196 18.165 1.00 76.00 270 SER A N 1
ATOM 2056 C CA . SER A 1 270 ? 31.107 -10.054 18.984 1.00 76.00 270 SER A CA 1
ATOM 2057 C C . SER A 1 270 ? 29.831 -10.332 19.790 1.00 76.00 270 SER A C 1
ATOM 2059 O O . SER A 1 270 ? 29.441 -9.505 20.611 1.00 76.00 270 SER A O 1
ATOM 2061 N N . SER A 1 271 ? 29.157 -11.453 19.519 1.00 72.44 271 SER A N 1
ATOM 2062 C CA . SER A 1 271 ? 27.848 -11.813 20.078 1.00 72.44 271 SER A CA 1
ATOM 2063 C C . SER A 1 271 ? 27.900 -13.008 21.036 1.00 72.44 271 SER A C 1
ATOM 2065 O O . SER A 1 271 ? 26.902 -13.270 21.700 1.00 72.44 271 SER A O 1
ATOM 2067 N N . VAL A 1 272 ? 29.027 -13.722 21.099 1.00 76.50 272 VAL A N 1
ATOM 2068 C CA . VAL A 1 272 ? 29.229 -14.929 21.915 1.00 76.50 272 VAL A CA 1
ATOM 2069 C C . VAL A 1 272 ? 30.258 -14.649 22.999 1.00 76.50 272 VAL A C 1
ATOM 2071 O O . VAL A 1 272 ? 31.259 -13.984 22.734 1.00 76.50 272 VAL A O 1
ATOM 2074 N N . GLU A 1 273 ? 30.025 -15.157 24.209 1.00 73.00 273 GLU A N 1
ATOM 2075 C CA . GLU A 1 273 ? 30.959 -14.987 25.328 1.00 73.00 273 GLU A CA 1
ATOM 2076 C C . GLU A 1 273 ? 32.252 -15.802 25.139 1.00 73.00 273 GLU A C 1
ATOM 2078 O O . GLU A 1 273 ? 33.336 -15.297 25.435 1.00 73.00 273 GLU A O 1
ATOM 2083 N N . ASP A 1 274 ? 32.157 -17.017 24.581 1.00 81.44 274 ASP A N 1
ATOM 2084 C CA . ASP A 1 274 ? 33.298 -17.872 24.231 1.00 81.44 274 ASP A CA 1
ATOM 2085 C C . ASP A 1 274 ? 33.302 -18.263 22.741 1.00 81.44 274 ASP A C 1
ATOM 2087 O O . ASP A 1 274 ? 32.706 -19.246 22.295 1.00 81.44 274 ASP A O 1
ATOM 2091 N N . PHE A 1 275 ? 34.022 -17.475 21.941 1.00 81.12 275 PHE A N 1
ATOM 2092 C CA . PHE A 1 275 ? 34.149 -17.728 20.507 1.00 81.12 275 PHE A CA 1
ATOM 2093 C C . PHE A 1 275 ? 34.960 -18.994 20.185 1.00 81.12 275 PHE A C 1
ATOM 2095 O O . PHE A 1 275 ? 34.743 -19.598 19.136 1.00 81.12 275 PHE A O 1
ATOM 2102 N N . GLU A 1 276 ? 35.888 -19.426 21.048 1.00 80.75 276 GLU A N 1
ATOM 2103 C CA . GLU A 1 276 ? 36.654 -20.648 20.779 1.00 80.75 276 GLU A CA 1
ATOM 2104 C C . GLU A 1 276 ? 35.795 -21.901 20.972 1.00 80.75 276 GLU A C 1
ATOM 2106 O O . GLU A 1 276 ? 35.877 -22.813 20.146 1.00 80.75 276 GLU A O 1
ATOM 2111 N N . ALA A 1 277 ? 34.936 -21.913 21.997 1.00 80.94 277 ALA A N 1
ATOM 2112 C CA . ALA A 1 277 ? 33.959 -22.978 22.218 1.00 80.94 277 ALA A CA 1
ATOM 2113 C C . ALA A 1 277 ? 32.962 -23.087 21.052 1.00 80.94 277 ALA A C 1
ATOM 2115 O O . ALA A 1 277 ? 32.693 -24.190 20.573 1.00 80.94 277 ALA A O 1
ATOM 2116 N N . PHE A 1 278 ? 32.502 -21.949 20.517 1.00 83.44 278 PHE A N 1
ATOM 2117 C CA . PHE A 1 278 ? 31.665 -21.903 19.314 1.00 83.44 278 PHE A CA 1
ATOM 2118 C C . PHE A 1 278 ? 32.359 -22.544 18.098 1.00 83.44 278 PHE A C 1
ATOM 2120 O O . PHE A 1 278 ? 31.771 -23.374 17.401 1.00 83.44 278 PHE A O 1
ATOM 2127 N N . LEU A 1 279 ? 33.624 -22.191 17.837 1.00 83.69 279 LEU A N 1
ATOM 2128 C CA . LEU A 1 279 ? 34.379 -22.764 16.717 1.00 83.69 279 LEU A CA 1
ATOM 2129 C C . LEU A 1 279 ? 34.575 -24.279 16.876 1.00 83.69 279 LEU A C 1
ATOM 2131 O O . LEU A 1 279 ? 34.457 -25.013 15.894 1.00 83.69 279 LEU A O 1
ATOM 2135 N N . GLU A 1 280 ? 34.834 -24.755 18.096 1.00 82.81 280 GLU A N 1
ATOM 2136 C CA . GLU A 1 280 ? 34.974 -26.184 18.391 1.00 82.81 280 GLU A CA 1
ATOM 2137 C C . GLU A 1 280 ? 33.647 -26.938 18.223 1.00 82.81 280 GLU A C 1
ATOM 2139 O O . GLU A 1 280 ? 33.627 -27.994 17.588 1.00 82.81 280 GLU A O 1
ATOM 2144 N N . HIS A 1 281 ? 32.536 -26.367 18.701 1.00 81.81 281 HIS A N 1
ATOM 2145 C CA . HIS A 1 281 ? 31.198 -26.952 18.591 1.00 81.81 281 HIS A CA 1
ATOM 2146 C C . HIS A 1 281 ? 30.786 -27.188 17.131 1.00 81.81 281 HIS A C 1
ATOM 2148 O O . HIS A 1 281 ? 30.269 -28.251 16.788 1.00 81.81 281 HIS A O 1
ATOM 2154 N N . PHE A 1 282 ? 31.074 -26.224 16.251 1.00 83.81 282 PHE A N 1
ATOM 2155 C CA . PHE A 1 282 ? 30.745 -26.308 14.826 1.00 83.81 282 PHE A CA 1
ATOM 2156 C C . PHE A 1 282 ? 31.874 -26.885 13.952 1.00 83.81 282 PHE A C 1
ATOM 2158 O O . PHE A 1 282 ? 31.738 -26.940 12.729 1.00 83.81 282 PHE A O 1
ATOM 2165 N N . GLY A 1 283 ? 32.989 -27.328 14.547 1.00 80.69 283 GLY A N 1
ATOM 2166 C CA . GLY A 1 283 ? 34.119 -27.916 13.819 1.00 80.69 283 GLY A CA 1
ATOM 2167 C C . GLY A 1 283 ? 34.817 -26.950 12.852 1.00 80.69 283 GLY A C 1
ATOM 2168 O O . GLY A 1 283 ? 35.402 -27.385 11.856 1.00 80.69 283 GLY A O 1
ATOM 2169 N N . ILE A 1 284 ? 34.747 -25.644 13.120 1.00 84.69 284 ILE A N 1
ATOM 2170 C CA . ILE A 1 284 ? 35.378 -24.599 12.313 1.00 84.69 284 ILE A CA 1
ATOM 2171 C C . ILE A 1 284 ? 36.839 -24.458 12.772 1.00 84.69 284 ILE A C 1
ATOM 2173 O O . ILE A 1 284 ? 37.097 -24.228 13.955 1.00 84.69 284 ILE A O 1
ATOM 2177 N N . PRO A 1 285 ? 37.829 -24.589 11.875 1.00 81.38 285 PRO A N 1
ATOM 2178 C CA . PRO A 1 285 ? 39.226 -24.517 12.274 1.00 81.38 285 PRO A CA 1
ATOM 2179 C C . PRO A 1 285 ? 39.626 -23.071 12.629 1.00 81.38 285 PRO A C 1
ATOM 2181 O O . PRO A 1 285 ? 39.141 -22.107 12.037 1.00 81.38 285 PRO A O 1
ATOM 2184 N N . LYS A 1 286 ? 40.525 -22.912 13.614 1.00 76.31 286 LYS A N 1
ATOM 2185 C CA . LYS A 1 286 ? 40.917 -21.604 14.187 1.00 76.31 286 LYS A CA 1
ATOM 2186 C C . LYS A 1 286 ? 41.606 -20.650 13.195 1.00 76.31 286 LYS A C 1
ATOM 2188 O O . LYS A 1 286 ? 41.790 -19.477 13.506 1.00 76.31 286 LYS A O 1
ATOM 2193 N N . ASP A 1 287 ? 42.026 -21.145 12.035 1.00 78.12 287 ASP A N 1
ATOM 2194 C CA . ASP A 1 287 ? 42.653 -20.386 10.950 1.00 78.12 287 ASP A CA 1
ATOM 2195 C C . ASP A 1 287 ? 41.651 -19.863 9.903 1.00 78.12 287 ASP A C 1
ATOM 2197 O O . ASP A 1 287 ? 42.056 -19.157 8.974 1.00 78.12 287 ASP A O 1
ATOM 2201 N N . GLU A 1 288 ? 40.353 -20.162 10.044 1.00 79.94 288 GLU A N 1
ATOM 2202 C CA . GLU A 1 288 ? 39.320 -19.658 9.138 1.00 79.94 288 GLU A CA 1
ATOM 2203 C C . GLU A 1 288 ? 39.217 -18.122 9.231 1.00 79.94 288 GLU A C 1
ATOM 2205 O O . GLU A 1 288 ? 39.148 -17.557 10.329 1.00 79.94 288 GLU A O 1
ATOM 2210 N N . PRO A 1 289 ? 39.189 -17.399 8.096 1.00 79.31 289 PRO A N 1
ATOM 2211 C CA . PRO A 1 289 ? 39.165 -15.948 8.135 1.00 79.31 289 PRO A CA 1
ATOM 2212 C C . PRO A 1 289 ? 37.861 -15.439 8.758 1.00 79.31 289 PRO A C 1
ATOM 2214 O O . PRO A 1 289 ? 36.768 -15.800 8.321 1.00 79.31 289 PRO A O 1
ATOM 2217 N N . VAL A 1 290 ? 37.976 -14.520 9.722 1.00 76.50 290 VAL A N 1
ATOM 2218 C CA . VAL A 1 290 ? 36.845 -13.902 10.450 1.00 76.50 290 VAL A CA 1
ATOM 2219 C C . VAL A 1 290 ? 35.860 -13.143 9.548 1.00 76.50 290 VAL A C 1
ATOM 2221 O O . VAL A 1 290 ? 34.737 -12.852 9.946 1.00 76.50 290 VAL A O 1
ATOM 2224 N N . THR A 1 291 ? 36.250 -12.842 8.308 1.00 79.81 291 THR A N 1
ATOM 2225 C CA . THR A 1 291 ? 35.389 -12.227 7.286 1.00 79.81 291 THR A CA 1
ATOM 2226 C C . THR A 1 291 ? 34.472 -13.226 6.572 1.00 79.81 291 THR A C 1
ATOM 2228 O O . THR A 1 291 ? 33.651 -12.812 5.755 1.00 79.81 291 THR A O 1
ATOM 2231 N N . SER A 1 292 ? 34.627 -14.531 6.815 1.00 79.44 292 SER A N 1
ATOM 2232 C CA . SER A 1 292 ? 33.833 -15.578 6.161 1.00 79.44 292 SER A CA 1
ATOM 2233 C C . SER A 1 292 ? 32.374 -15.501 6.581 1.00 79.44 292 SER A C 1
ATOM 2235 O O . SER A 1 292 ? 32.079 -15.338 7.766 1.00 79.44 292 SER A O 1
ATOM 2237 N N . GLN A 1 293 ? 31.465 -15.622 5.611 1.00 83.88 293 GLN A N 1
ATOM 2238 C CA . GLN A 1 293 ? 30.026 -15.567 5.853 1.00 83.88 293 GLN A CA 1
ATOM 2239 C C . GLN A 1 293 ? 29.455 -16.958 6.131 1.00 83.88 293 GLN A C 1
ATOM 2241 O O . GLN A 1 293 ? 29.923 -17.958 5.585 1.00 83.88 293 GLN A O 1
ATOM 2246 N N . LEU A 1 294 ? 28.382 -17.027 6.917 1.00 79.12 294 LEU A N 1
ATOM 2247 C CA . LEU A 1 294 ? 27.731 -18.288 7.280 1.00 79.12 294 LEU A CA 1
ATOM 2248 C C . LEU A 1 294 ? 27.278 -19.134 6.078 1.00 79.12 294 LEU A C 1
ATOM 2250 O O . LEU A 1 294 ? 27.323 -20.358 6.136 1.00 79.12 294 LEU A O 1
ATOM 2254 N N . LYS A 1 295 ? 26.889 -18.518 4.957 1.00 77.62 295 LYS A N 1
ATOM 2255 C CA . LYS A 1 295 ? 26.535 -19.217 3.705 1.00 77.62 295 LYS A CA 1
ATOM 2256 C C . LYS A 1 295 ? 27.725 -19.975 3.099 1.00 77.62 295 LYS A C 1
ATOM 2258 O O . LYS A 1 295 ? 27.551 -21.033 2.489 1.00 77.62 295 LYS A O 1
ATOM 2263 N N . ASP A 1 296 ? 28.926 -19.430 3.269 1.00 79.06 296 ASP A N 1
ATOM 2264 C C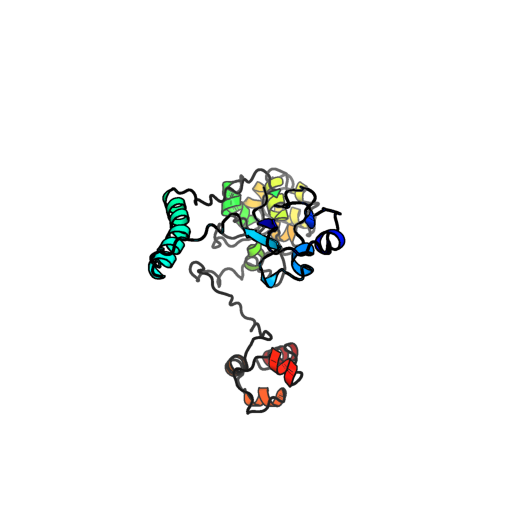A . ASP A 1 296 ? 30.159 -20.007 2.747 1.00 79.06 296 ASP A CA 1
ATOM 2265 C C . ASP A 1 296 ? 30.598 -21.153 3.669 1.00 79.06 296 ASP A C 1
ATOM 2267 O O . ASP A 1 296 ? 30.983 -22.219 3.189 1.00 79.06 296 ASP A O 1
ATOM 2271 N N . LEU A 1 297 ? 30.401 -20.995 4.983 1.00 78.31 297 LEU A N 1
ATOM 2272 C CA . LEU A 1 297 ? 30.608 -22.054 5.976 1.00 78.31 297 LEU A CA 1
ATOM 2273 C C . LEU A 1 297 ? 29.609 -23.206 5.829 1.00 78.31 297 LEU A C 1
ATOM 2275 O O . LEU A 1 297 ? 30.008 -24.362 5.930 1.00 78.31 297 LEU A O 1
ATOM 2279 N N . LYS A 1 298 ? 28.346 -22.923 5.485 1.00 79.12 298 LYS A N 1
ATOM 2280 C CA . LYS A 1 298 ? 27.357 -23.948 5.122 1.00 79.12 298 LYS A CA 1
ATOM 2281 C C . LYS A 1 298 ? 27.846 -24.814 3.965 1.00 79.12 298 LYS A C 1
ATOM 2283 O O . LYS A 1 298 ? 27.731 -26.034 4.000 1.00 79.12 298 LYS A O 1
ATOM 2288 N N . THR A 1 299 ? 28.428 -24.190 2.945 1.00 77.38 299 THR A N 1
ATOM 2289 C CA . THR A 1 299 ? 28.926 -24.903 1.761 1.00 77.38 299 THR A CA 1
ATOM 2290 C C . THR A 1 299 ? 30.222 -25.668 2.051 1.00 77.38 299 THR A C 1
ATOM 2292 O O . THR A 1 299 ? 30.445 -26.735 1.483 1.00 77.38 299 THR A O 1
ATOM 2295 N N . LYS A 1 300 ? 31.081 -25.133 2.927 1.00 78.75 300 LYS A N 1
ATOM 2296 C CA . LYS A 1 300 ? 32.423 -25.664 3.209 1.00 78.75 300 LYS A CA 1
ATOM 2297 C C . LYS A 1 300 ? 32.450 -26.728 4.311 1.00 78.75 300 LYS A C 1
ATOM 2299 O O . LYS A 1 300 ? 33.210 -27.684 4.200 1.00 78.75 300 LYS A O 1
ATOM 2304 N N . TYR A 1 301 ? 31.617 -26.569 5.336 1.00 80.06 301 TYR A N 1
ATOM 2305 C CA . TYR A 1 301 ? 31.594 -27.399 6.546 1.00 80.06 301 TYR A CA 1
ATOM 2306 C C . TYR A 1 301 ? 30.231 -28.053 6.812 1.00 80.06 301 TYR A C 1
ATOM 2308 O O . TYR A 1 301 ? 30.111 -28.844 7.740 1.00 80.06 301 TYR A O 1
ATOM 2316 N N . GLY A 1 302 ? 29.207 -27.768 5.999 1.00 76.19 302 GLY A N 1
ATOM 2317 C CA . GLY A 1 302 ? 27.878 -28.373 6.149 1.00 76.19 302 GLY A CA 1
ATOM 2318 C C . GLY A 1 302 ? 27.056 -27.817 7.314 1.00 76.19 302 GLY A C 1
ATOM 2319 O O . GLY A 1 302 ? 26.085 -28.449 7.709 1.00 76.19 302 GLY A O 1
ATOM 2320 N N . ILE A 1 303 ? 27.439 -26.662 7.863 1.00 79.31 303 ILE A N 1
ATOM 2321 C CA . ILE A 1 303 ? 26.789 -26.060 9.032 1.00 79.31 303 ILE A CA 1
ATOM 2322 C C . ILE A 1 303 ? 25.501 -25.351 8.604 1.00 79.31 303 ILE A C 1
ATOM 2324 O O . ILE A 1 303 ? 25.531 -24.458 7.751 1.00 79.31 303 ILE A O 1
ATOM 2328 N N . GLU A 1 304 ? 24.366 -25.718 9.194 1.00 77.69 304 GLU A N 1
ATOM 2329 C CA . GLU A 1 304 ? 23.104 -25.032 8.939 1.00 77.69 304 GLU A CA 1
ATOM 2330 C C . GLU A 1 304 ? 22.972 -23.772 9.802 1.00 77.69 304 GLU A C 1
ATOM 2332 O O . GLU A 1 304 ? 23.337 -23.724 10.975 1.00 77.69 304 GLU A O 1
ATOM 2337 N N . VAL A 1 305 ? 22.409 -22.715 9.211 1.00 75.38 305 VAL A N 1
ATOM 2338 C CA . VAL A 1 305 ? 22.197 -21.431 9.906 1.00 75.38 305 VAL A CA 1
ATOM 2339 C C . VAL A 1 305 ? 21.199 -21.588 11.063 1.00 75.38 305 VAL A C 1
ATOM 2341 O O . VAL A 1 305 ? 21.215 -20.794 12.000 1.00 75.38 305 VAL A O 1
ATOM 2344 N N . SER A 1 306 ? 20.342 -22.609 11.005 1.00 73.25 306 SER A N 1
ATOM 2345 C CA . SER A 1 306 ? 19.402 -22.964 12.071 1.00 73.25 306 SER A CA 1
ATOM 2346 C C . SER A 1 306 ? 20.116 -23.455 13.330 1.00 73.25 306 SER A C 1
ATOM 2348 O O . SER A 1 306 ? 19.804 -22.967 14.410 1.00 73.25 306 SER A O 1
ATOM 2350 N N . ASP A 1 307 ? 21.122 -24.318 13.185 1.00 78.69 307 ASP A N 1
ATOM 2351 C CA . ASP A 1 307 ? 21.865 -24.903 14.311 1.00 78.69 307 ASP A CA 1
ATOM 2352 C C . ASP A 1 307 ? 22.673 -23.822 15.050 1.00 78.69 307 ASP A C 1
ATOM 2354 O O . ASP A 1 307 ? 22.744 -23.792 16.275 1.00 78.69 307 ASP A O 1
ATOM 2358 N N . ILE A 1 308 ? 23.214 -22.854 14.299 1.00 78.38 308 ILE A N 1
ATOM 2359 C CA . ILE A 1 308 ? 23.891 -21.676 14.864 1.00 78.38 308 ILE A CA 1
ATOM 2360 C C . ILE A 1 308 ? 22.909 -20.798 15.649 1.00 78.38 308 ILE A C 1
ATOM 2362 O O . ILE A 1 308 ? 23.256 -20.278 16.704 1.00 78.38 308 ILE A O 1
ATOM 2366 N N . LYS A 1 309 ? 21.678 -20.616 15.155 1.00 77.62 309 LYS A N 1
ATOM 2367 C CA . LYS A 1 309 ? 20.649 -19.852 15.881 1.00 77.62 309 LYS A CA 1
ATOM 2368 C C . LYS A 1 309 ? 20.228 -20.543 17.173 1.00 77.62 309 LYS A C 1
ATOM 2370 O O . LYS A 1 309 ? 19.981 -19.847 18.152 1.00 77.62 309 LYS A O 1
ATOM 2375 N N . GLU A 1 310 ? 20.143 -21.869 17.157 1.00 78.75 310 GLU A N 1
ATOM 2376 C CA . GLU A 1 310 ? 19.796 -22.683 18.321 1.00 78.75 310 GLU A CA 1
ATOM 2377 C C . GLU A 1 310 ? 20.883 -22.583 19.398 1.00 78.75 310 GLU A C 1
ATOM 2379 O O . GLU A 1 310 ? 20.584 -22.149 20.509 1.00 78.75 310 GLU A O 1
ATOM 2384 N N . TYR A 1 311 ? 22.154 -22.799 19.041 1.00 77.94 311 TYR A N 1
ATOM 2385 C CA . TYR A 1 311 ? 23.297 -22.653 19.955 1.00 77.94 311 TYR A CA 1
ATOM 2386 C C . TYR A 1 311 ? 23.342 -21.269 20.629 1.00 77.94 311 TYR A C 1
ATOM 2388 O O . TYR A 1 311 ? 23.444 -21.151 21.846 1.00 77.94 311 TYR A O 1
ATOM 2396 N N . LEU A 1 312 ? 23.149 -20.201 19.849 1.00 74.06 312 LEU A N 1
ATOM 2397 C CA . LEU A 1 312 ? 23.153 -18.821 20.355 1.00 74.06 312 LEU A CA 1
ATOM 2398 C C . LEU A 1 312 ? 21.917 -18.455 21.188 1.00 74.06 312 LEU A C 1
ATOM 2400 O O . LEU A 1 312 ? 21.905 -17.415 21.849 1.00 74.06 312 LEU A O 1
ATOM 2404 N N . SER A 1 313 ? 20.862 -19.266 21.123 1.00 69.00 313 SER A N 1
ATOM 2405 C CA . SER A 1 313 ? 19.682 -19.119 21.974 1.00 69.00 313 SER A CA 1
ATOM 2406 C C . SER A 1 313 ? 19.810 -19.876 23.297 1.00 69.00 313 SER A C 1
ATOM 2408 O O . SER A 1 313 ? 19.200 -19.454 24.276 1.00 69.00 313 SER A O 1
ATOM 2410 N N . GLU A 1 314 ? 20.611 -20.946 23.331 1.00 68.25 314 GLU A N 1
ATOM 2411 C CA . GLU A 1 314 ? 20.879 -21.756 24.526 1.00 68.25 314 GLU A CA 1
ATOM 2412 C C . GLU A 1 314 ? 22.008 -21.189 25.398 1.00 68.25 314 GLU A C 1
ATOM 2414 O O . GLU A 1 314 ? 21.997 -21.377 26.612 1.00 68.25 314 GLU A O 1
ATOM 2419 N N . GLU A 1 315 ? 22.965 -20.474 24.803 1.00 59.62 315 GLU A N 1
ATOM 2420 C CA . GLU A 1 315 ? 24.129 -19.897 25.496 1.00 59.62 315 GLU A CA 1
ATOM 2421 C C . GLU A 1 315 ? 23.853 -18.511 26.122 1.00 59.62 315 GLU A C 1
ATOM 2423 O O . GLU A 1 315 ? 24.780 -17.814 26.533 1.00 59.62 315 GLU A O 1
ATOM 2428 N N . ARG A 1 316 ? 22.579 -18.093 26.180 1.00 52.12 316 ARG A N 1
ATOM 2429 C CA . ARG A 1 316 ? 22.137 -16.778 26.672 1.00 52.12 316 ARG A CA 1
ATOM 2430 C C . ARG A 1 316 ? 21.543 -16.810 28.078 1.00 52.12 316 ARG A C 1
ATOM 2432 O O . ARG A 1 316 ? 20.774 -17.746 28.382 1.00 52.12 316 ARG A O 1
#

Radius of gyration: 37.41 Å; Cα contacts (8 Å, |Δi|>4): 355; chains: 1; bounding box: 72×53×95 Å

Solvent-accessible surface area (backbone atoms only — not comparable to full-atom values): 18748 Å² total; per-residue (Å²): 138,76,60,64,40,47,33,44,36,75,93,53,52,83,84,76,51,51,28,25,75,50,28,95,76,67,49,62,51,76,84,36,58,55,69,74,60,86,77,62,82,75,80,53,46,34,43,74,59,37,90,43,34,91,76,47,18,50,37,80,44,47,75,80,68,59,83,73,71,94,72,75,78,80,75,56,68,69,59,54,51,50,52,53,50,46,68,61,46,48,61,55,52,49,36,55,73,71,52,76,66,66,79,74,80,76,75,74,69,88,51,49,81,65,54,46,42,83,40,26,48,45,62,47,38,76,70,42,102,50,51,71,65,27,55,28,32,17,47,40,48,61,88,88,58,63,50,75,47,31,44,68,61,40,31,58,57,32,49,46,73,94,56,83,64,64,60,45,40,66,58,55,22,47,53,61,71,38,28,80,37,34,47,62,77,48,52,93,68,40,65,34,63,57,70,59,52,48,52,49,33,41,72,53,76,48,56,64,73,42,27,34,51,52,46,20,58,62,29,54,72,7,45,53,33,19,32,55,58,55,45,72,50,42,83,84,48,64,79,82,69,78,78,73,76,83,81,69,93,74,82,86,87,71,98,58,89,81,79,47,52,76,42,30,46,51,63,49,50,75,73,42,96,56,50,66,59,53,30,60,76,71,70,50,62,94,81,60,62,49,81,45,29,43,49,57,41,27,73,74,72,67,50,54,71,64,58,55,53,50,52,65,61,69,79,105

Nearest PDB structures (foldseek):
  5fnn-assembly2_B  TM=7.374E-01  e=2.677E+00  Escherichia coli K-12
  5fny-assembly2_B  TM=7.536E-01  e=3.169E+00  Escherichia coli K-12
  4yy3-assembly1_M  TM=5.475E-01  e=6.227E+00  Thermus thermophilus HB8

Secondary structure (DSSP, 8-state):
--SEEEEE-GGG-----HHHHT-TT---STT-SB---TT-----HHHHT-TTTTTTSEEEEETT-----S------HHHHHHHHHHHHHHHHHHHHHTTTT---------SGGG--TT-BHHHHHHHSS--HHHHHHHHT--TTS-TT-BGGGHHHHTT-TT-S-SS-HHHHHHHHHTTTSBGGGGGGG-SS-HHHHHHHHHHTT--TTSBHHHHHHHSPTTHHHHHHHSSPPPGGGSSSSS---S--S-----SS----TT-BHHHHHTT-S-HHHHHHHTT--TTS-TT-BHHHHHHHH---HHHHHHHHHH--